Protein AF-A8PAU5-F1 (afdb_monomer_lite)

Radius of gyration: 23.4 Å; chains: 1; bounding box: 48×29×78 Å

Sequence (186 aa):
MCECLQIRIDKLEARCKQISTLRRIIREKTGVQDGGIIVRDPATSYDDDGARLIQVQLKAELDAALALANEIPERAALHFNAKDKETMHLSDLDGLNLSELIQFQQSLMKAWAGVEKLLLESYLRRSTRDRTPLYRKIETPQIRLLRQLIKDFAAEALHGGWKLIGQVEALLVEVSSAELFEFPSS

Structure (mmCIF, N/CA/C/O backbone):
data_AF-A8PAU5-F1
#
_entry.id   AF-A8PAU5-F1
#
loop_
_atom_site.group_PDB
_atom_site.id
_atom_site.type_symbol
_atom_site.label_atom_id
_atom_site.label_alt_id
_atom_site.label_comp_id
_atom_site.label_asym_id
_atom_site.label_entity_id
_atom_site.label_seq_id
_atom_site.pdbx_PDB_ins_code
_atom_site.Cartn_x
_atom_site.Cartn_y
_atom_site.Cartn_z
_atom_site.occupancy
_atom_site.B_iso_or_equiv
_atom_site.auth_seq_id
_atom_site.auth_comp_id
_atom_site.auth_asym_id
_atom_site.auth_atom_id
_atom_site.pdbx_PDB_model_num
ATOM 1 N N . MET A 1 1 ? -2.098 6.176 14.761 1.00 51.31 1 MET A N 1
ATOM 2 C CA . MET A 1 1 ? -1.795 5.944 13.341 1.00 51.31 1 MET A CA 1
ATOM 3 C C . MET A 1 1 ? -0.597 5.039 13.323 1.00 51.31 1 MET A C 1
ATOM 5 O O . MET A 1 1 ? 0.362 5.353 14.024 1.00 51.31 1 MET A O 1
ATOM 9 N N . CYS A 1 2 ? -0.591 3.952 12.547 1.00 64.56 2 CYS A N 1
ATOM 10 C CA . CYS A 1 2 ? 0.703 3.436 12.104 1.00 64.56 2 CYS A CA 1
ATOM 11 C C . CYS A 1 2 ? 1.231 4.458 11.096 1.00 64.56 2 CYS A C 1
ATOM 13 O O . CYS A 1 2 ? 1.127 4.261 9.893 1.00 64.56 2 CYS A O 1
ATOM 15 N N . GLU A 1 3 ? 1.754 5.588 11.588 1.00 71.56 3 GLU A N 1
ATOM 16 C CA . GLU A 1 3 ? 2.454 6.599 10.778 1.00 71.56 3 GLU A CA 1
ATOM 17 C C . GLU A 1 3 ? 3.501 5.913 9.896 1.00 71.56 3 GLU A C 1
ATOM 19 O O . GLU A 1 3 ? 3.740 6.294 8.755 1.00 71.56 3 GLU A O 1
ATOM 24 N N . CYS A 1 4 ? 4.034 4.802 10.408 1.00 84.06 4 CYS A N 1
ATOM 25 C CA . CYS A 1 4 ? 4.767 3.807 9.663 1.00 84.06 4 CYS A CA 1
ATOM 26 C C . CYS A 1 4 ? 4.133 3.416 8.316 1.00 84.06 4 CYS A C 1
ATOM 28 O O . CYS A 1 4 ? 4.798 3.608 7.305 1.00 84.06 4 CYS A O 1
ATOM 30 N N . LEU A 1 5 ? 2.900 2.901 8.266 1.00 88.88 5 LEU A N 1
ATOM 31 C CA . LEU A 1 5 ? 2.233 2.461 7.032 1.00 88.88 5 LEU A CA 1
ATOM 32 C C . LEU A 1 5 ? 1.999 3.618 6.055 1.00 88.88 5 LEU A C 1
ATOM 34 O O . LEU A 1 5 ? 2.384 3.506 4.893 1.00 88.88 5 LEU A O 1
ATOM 38 N N . GLN A 1 6 ? 1.459 4.745 6.530 1.00 92.31 6 GLN A N 1
ATOM 39 C CA . GLN A 1 6 ? 1.198 5.918 5.684 1.00 92.31 6 GLN A CA 1
ATOM 40 C C . GLN A 1 6 ? 2.477 6.401 4.982 1.00 92.31 6 GLN A C 1
ATOM 42 O O . GLN A 1 6 ? 2.489 6.561 3.766 1.00 92.31 6 GLN A O 1
ATOM 47 N N . ILE A 1 7 ? 3.588 6.528 5.720 1.00 92.69 7 ILE A N 1
ATOM 48 C CA . ILE A 1 7 ? 4.879 6.946 5.153 1.00 92.69 7 ILE A CA 1
ATOM 49 C C . ILE A 1 7 ? 5.358 5.981 4.058 1.00 92.69 7 ILE A C 1
ATOM 51 O O . ILE A 1 7 ? 5.994 6.415 3.098 1.00 92.69 7 ILE A O 1
ATOM 55 N N . ARG A 1 8 ? 5.110 4.670 4.195 1.00 93.31 8 ARG A N 1
ATOM 56 C CA . ARG A 1 8 ? 5.512 3.684 3.175 1.00 93.31 8 ARG A CA 1
ATOM 57 C C . ARG A 1 8 ? 4.659 3.814 1.926 1.00 93.31 8 ARG A C 1
ATOM 59 O O . ARG A 1 8 ? 5.222 3.818 0.838 1.00 93.31 8 ARG A O 1
ATOM 66 N N . ILE A 1 9 ? 3.349 3.977 2.089 1.00 94.62 9 ILE A N 1
ATOM 67 C CA . ILE A 1 9 ? 2.413 4.166 0.978 1.00 94.62 9 ILE A CA 1
ATOM 68 C C . ILE A 1 9 ? 2.752 5.449 0.204 1.00 94.62 9 ILE A C 1
ATOM 70 O O . ILE A 1 9 ? 2.850 5.412 -1.019 1.00 94.62 9 ILE A O 1
ATOM 74 N N . ASP A 1 10 ? 3.036 6.555 0.896 1.00 94.75 10 ASP A N 1
ATOM 75 C CA . ASP A 1 10 ? 3.405 7.825 0.252 1.00 94.75 10 ASP A CA 1
ATOM 76 C C . ASP A 1 10 ? 4.741 7.724 -0.497 1.00 94.75 10 ASP A C 1
ATOM 78 O O . ASP A 1 10 ? 4.891 8.222 -1.616 1.00 94.75 10 ASP A O 1
ATOM 82 N N . LYS A 1 11 ? 5.728 7.035 0.093 1.00 95.25 11 LYS A N 1
ATOM 83 C CA . LYS A 1 11 ? 6.999 6.749 -0.584 1.00 95.25 11 LYS A CA 1
ATOM 84 C C . LYS A 1 11 ? 6.795 5.851 -1.799 1.00 95.25 11 LYS A C 1
ATOM 86 O O . LYS A 1 11 ? 7.410 6.107 -2.830 1.00 95.25 11 LYS A O 1
ATOM 91 N N . LEU A 1 12 ? 5.948 4.829 -1.695 1.00 95.19 12 LEU A N 1
ATOM 92 C CA . LEU A 1 12 ? 5.624 3.936 -2.803 1.00 95.19 12 LEU A CA 1
ATOM 93 C C . LEU A 1 12 ? 4.971 4.712 -3.951 1.00 95.19 12 LEU A C 1
ATOM 95 O O . LEU A 1 12 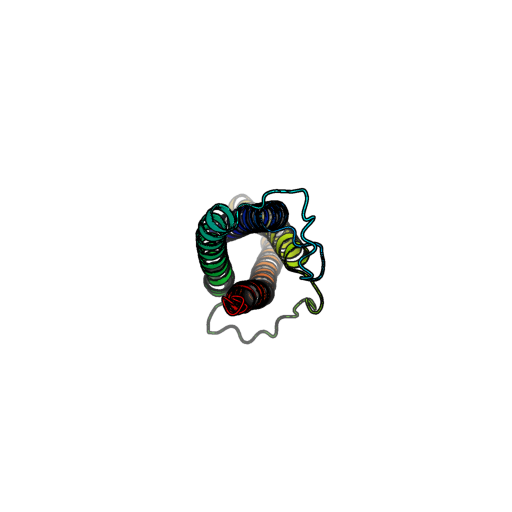? 5.385 4.555 -5.097 1.00 95.19 12 LEU A O 1
ATOM 99 N N . GLU A 1 13 ? 4.029 5.612 -3.657 1.00 96.00 13 GLU A N 1
ATOM 100 C CA . GLU A 1 13 ? 3.414 6.488 -4.659 1.00 96.00 13 GLU A CA 1
ATOM 101 C C . GLU A 1 13 ? 4.459 7.361 -5.369 1.00 96.00 13 GLU A C 1
ATOM 103 O O . GLU A 1 13 ? 4.487 7.433 -6.600 1.00 96.00 13 GLU A O 1
ATOM 108 N N . ALA A 1 14 ? 5.352 8.001 -4.607 1.00 95.00 14 ALA A N 1
ATOM 109 C CA . ALA A 1 14 ? 6.418 8.826 -5.168 1.00 95.00 14 ALA A CA 1
ATOM 110 C C . ALA A 1 14 ? 7.345 8.013 -6.089 1.00 95.00 14 ALA A C 1
ATOM 112 O O . ALA A 1 14 ? 7.678 8.466 -7.187 1.00 95.00 14 ALA A O 1
ATOM 113 N N . ARG A 1 15 ? 7.703 6.787 -5.687 1.00 93.69 15 ARG A N 1
ATOM 114 C CA . ARG A 1 15 ? 8.494 5.861 -6.511 1.00 93.69 15 ARG A CA 1
ATOM 115 C C . ARG A 1 15 ? 7.745 5.454 -7.779 1.00 93.69 15 ARG A C 1
ATOM 117 O O . ARG A 1 15 ? 8.319 5.517 -8.858 1.00 93.69 15 ARG A O 1
ATOM 124 N N . CYS A 1 16 ? 6.451 5.150 -7.701 1.00 91.75 16 CYS A N 1
ATOM 125 C CA . CYS A 1 16 ? 5.638 4.811 -8.876 1.00 91.75 16 CYS A CA 1
ATOM 126 C C . CYS A 1 16 ? 5.551 5.966 -9.892 1.00 91.75 16 CYS A C 1
ATOM 128 O O . CYS A 1 16 ? 5.602 5.740 -11.107 1.00 91.75 16 CYS A O 1
ATOM 130 N N . LYS A 1 17 ? 5.489 7.217 -9.417 1.00 92.31 17 LYS A N 1
ATOM 131 C CA . LYS A 1 17 ? 5.570 8.413 -10.277 1.00 92.31 17 LYS A CA 1
ATOM 132 C C . LYS A 1 17 ? 6.937 8.537 -10.952 1.00 92.31 17 LYS A C 1
ATOM 134 O O . LYS A 1 17 ? 7.003 8.840 -12.146 1.00 92.31 17 LYS A O 1
ATOM 139 N N . GLN A 1 18 ? 8.016 8.258 -10.220 1.00 92.44 18 GLN A N 1
ATOM 140 C CA . GLN A 1 18 ? 9.369 8.250 -10.775 1.00 92.44 18 GLN A CA 1
ATOM 141 C C . GLN A 1 18 ? 9.535 7.154 -11.836 1.00 92.44 18 GLN A C 1
ATOM 143 O O . GLN A 1 18 ? 9.989 7.445 -12.937 1.00 92.44 18 GLN A O 1
ATOM 148 N N . ILE A 1 19 ? 9.087 5.930 -11.555 1.00 90.75 19 ILE A N 1
ATOM 149 C CA . ILE A 1 19 ? 9.076 4.792 -12.490 1.00 90.75 19 ILE A CA 1
ATOM 150 C C . ILE A 1 19 ? 8.341 5.162 -13.781 1.00 90.75 19 ILE A C 1
ATOM 152 O O . ILE A 1 19 ? 8.881 4.996 -14.873 1.00 90.75 19 ILE A O 1
ATOM 156 N N . SER A 1 20 ? 7.144 5.743 -13.670 1.00 89.06 20 SER A N 1
ATOM 157 C CA . SER A 1 20 ? 6.363 6.197 -14.829 1.00 89.06 20 SER A CA 1
ATOM 158 C C . SER A 1 20 ? 7.112 7.253 -15.652 1.00 89.06 20 SER A C 1
ATOM 160 O O . SER A 1 20 ? 7.119 7.204 -16.882 1.00 89.06 20 SER A O 1
ATOM 162 N N . THR A 1 21 ? 7.798 8.178 -14.976 1.00 91.12 21 THR A N 1
ATOM 163 C CA . THR A 1 21 ? 8.614 9.219 -15.618 1.00 91.12 21 THR A CA 1
ATOM 164 C C . THR A 1 21 ? 9.818 8.622 -16.347 1.00 91.12 21 THR A C 1
ATOM 166 O O . THR A 1 21 ? 10.052 8.955 -17.507 1.00 91.12 21 THR A O 1
ATOM 169 N N . LEU A 1 22 ? 10.554 7.707 -15.711 1.00 88.69 22 LEU A N 1
ATOM 170 C CA . LEU A 1 22 ? 11.709 7.035 -16.312 1.00 88.69 22 LEU A CA 1
ATOM 171 C C . LEU A 1 22 ? 11.295 6.197 -17.525 1.00 88.69 22 LEU A C 1
ATOM 173 O O . LEU A 1 22 ? 11.934 6.290 -18.570 1.00 88.69 22 LEU A O 1
ATOM 177 N N . ARG A 1 23 ? 10.181 5.456 -17.435 1.00 86.62 23 ARG A N 1
ATOM 178 C CA . ARG A 1 23 ? 9.616 4.711 -18.574 1.00 86.62 23 ARG A CA 1
ATOM 179 C C . ARG A 1 23 ? 9.309 5.633 -19.753 1.00 86.62 23 ARG A C 1
ATOM 181 O O . ARG A 1 23 ? 9.615 5.277 -20.888 1.00 86.62 23 ARG A O 1
ATOM 188 N N . ARG A 1 24 ? 8.747 6.821 -19.502 1.00 86.75 24 ARG A N 1
ATOM 189 C CA . ARG A 1 24 ? 8.495 7.817 -20.553 1.00 86.75 24 ARG A CA 1
ATOM 190 C C . ARG A 1 24 ? 9.796 8.307 -21.197 1.00 86.75 24 ARG A C 1
ATOM 192 O O . ARG A 1 24 ? 9.890 8.308 -22.417 1.00 86.75 24 ARG A O 1
ATOM 199 N N . ILE A 1 25 ? 10.808 8.649 -20.398 1.00 85.81 25 ILE A N 1
ATOM 200 C CA . ILE A 1 25 ? 12.102 9.129 -20.915 1.00 85.81 25 ILE A CA 1
ATOM 201 C C . ILE A 1 25 ? 12.806 8.045 -21.748 1.00 85.81 25 ILE A C 1
ATOM 203 O O . ILE A 1 25 ? 13.355 8.342 -22.807 1.00 85.81 25 ILE A O 1
ATOM 207 N N . ILE A 1 26 ? 12.771 6.780 -21.309 1.00 83.00 26 ILE A N 1
ATOM 208 C CA . ILE A 1 26 ? 13.335 5.653 -22.071 1.00 83.00 26 ILE A CA 1
ATOM 209 C C . ILE A 1 26 ? 12.649 5.538 -23.434 1.00 83.00 26 ILE A C 1
ATOM 211 O O . ILE A 1 26 ? 13.327 5.397 -24.450 1.00 83.00 26 ILE A O 1
ATOM 215 N N . ARG A 1 27 ? 11.315 5.639 -23.481 1.00 78.94 27 ARG A N 1
ATOM 216 C CA . ARG A 1 27 ? 10.550 5.598 -24.738 1.00 78.94 27 ARG A CA 1
ATOM 217 C C . ARG A 1 27 ? 10.939 6.731 -25.683 1.00 78.94 27 ARG A C 1
ATOM 219 O O . ARG A 1 27 ? 11.219 6.475 -26.849 1.00 78.94 27 ARG A O 1
ATOM 226 N N . GLU A 1 28 ? 11.023 7.956 -25.167 1.00 82.50 28 GLU A N 1
ATOM 227 C CA . GLU A 1 28 ? 11.444 9.134 -25.936 1.00 82.50 28 GLU A CA 1
ATOM 228 C C . GLU A 1 28 ? 12.852 8.953 -26.528 1.00 82.50 28 GLU A C 1
ATOM 230 O O . GLU A 1 28 ? 13.079 9.289 -27.687 1.00 82.50 28 GLU A O 1
ATOM 235 N N . LYS A 1 29 ? 13.785 8.362 -25.769 1.00 80.38 29 LYS A N 1
ATOM 236 C CA . LYS A 1 29 ? 15.162 8.112 -26.227 1.00 80.38 29 LYS A CA 1
ATOM 237 C C . LYS A 1 29 ? 15.312 6.959 -27.221 1.00 80.38 29 LYS A C 1
ATOM 239 O O . LYS A 1 29 ? 16.248 6.993 -28.012 1.00 80.38 29 LYS A O 1
ATOM 244 N N . THR A 1 30 ? 14.421 5.967 -27.181 1.00 73.81 30 THR A N 1
ATOM 245 C CA . THR A 1 30 ? 14.494 4.735 -27.998 1.00 73.81 30 THR A CA 1
ATOM 246 C C . THR A 1 30 ? 13.566 4.737 -29.218 1.00 73.81 30 THR A C 1
ATOM 248 O O . THR A 1 30 ? 13.684 3.861 -30.078 1.00 73.81 30 THR A O 1
ATOM 251 N N . GLY A 1 31 ? 12.633 5.694 -29.304 1.00 69.38 31 GLY A N 1
ATOM 252 C CA . GLY A 1 31 ? 11.620 5.751 -30.366 1.00 69.38 31 GLY A CA 1
ATOM 253 C C . GLY A 1 31 ? 10.493 4.723 -30.205 1.00 69.38 31 GLY A C 1
ATOM 254 O O . GLY A 1 31 ? 9.813 4.386 -31.173 1.00 69.38 31 GLY A O 1
ATOM 255 N N . VAL A 1 32 ? 10.297 4.184 -28.998 1.00 69.38 32 VAL A N 1
ATOM 256 C CA . VAL A 1 32 ? 9.239 3.202 -28.701 1.00 69.38 32 VAL A CA 1
ATOM 257 C C . VAL A 1 32 ? 7.913 3.921 -28.438 1.00 69.38 32 VAL A C 1
ATOM 259 O O . VAL A 1 32 ? 7.836 4.760 -27.540 1.00 69.38 32 VAL A O 1
ATOM 262 N N . GLN A 1 33 ? 6.852 3.562 -29.169 1.00 58.72 33 GLN A N 1
ATOM 263 C CA . GLN A 1 33 ? 5.483 4.031 -28.898 1.00 58.72 33 GLN A CA 1
ATOM 264 C C . GLN A 1 33 ? 4.714 3.069 -27.971 1.00 58.72 33 GLN A C 1
ATOM 266 O O . GLN A 1 33 ? 5.164 1.954 -27.686 1.00 58.72 33 GLN A O 1
ATOM 271 N N . ASP A 1 34 ? 3.551 3.506 -27.467 1.00 50.19 34 ASP A N 1
ATOM 272 C CA . ASP A 1 34 ? 2.669 2.666 -26.645 1.00 50.19 34 ASP A CA 1
ATOM 273 C C . ASP A 1 34 ? 2.319 1.364 -27.386 1.00 50.19 34 ASP A C 1
ATOM 275 O O . ASP A 1 34 ? 1.825 1.385 -28.511 1.00 50.19 34 ASP A O 1
ATOM 279 N N . GLY A 1 35 ? 2.614 0.222 -26.754 1.00 53.25 35 GLY A N 1
ATOM 280 C CA . GLY A 1 35 ? 2.457 -1.116 -27.341 1.00 53.25 35 GLY A CA 1
ATOM 281 C C . GLY A 1 35 ? 3.765 -1.862 -27.630 1.00 53.25 35 GLY A C 1
ATOM 282 O O . GLY A 1 35 ? 3.715 -2.983 -28.123 1.00 53.25 35 GLY A O 1
ATOM 283 N N . GLY A 1 36 ? 4.930 -1.277 -27.322 1.00 52.97 36 GLY A N 1
ATOM 284 C CA . GLY A 1 36 ? 6.227 -1.962 -27.452 1.00 52.97 36 GLY A CA 1
ATOM 285 C C . GLY A 1 36 ? 6.767 -2.029 -28.884 1.00 52.97 36 GLY A C 1
ATOM 286 O O . GLY A 1 36 ? 7.781 -2.677 -29.129 1.00 52.97 36 GLY A O 1
ATOM 287 N N . ILE A 1 37 ? 6.122 -1.343 -29.831 1.00 51.25 37 ILE A N 1
ATOM 288 C CA . ILE A 1 37 ? 6.601 -1.231 -31.208 1.00 51.25 37 ILE A CA 1
ATOM 289 C C . ILE A 1 37 ? 7.629 -0.098 -31.268 1.00 51.25 37 ILE A C 1
ATOM 291 O O . ILE A 1 37 ? 7.332 1.059 -30.956 1.00 51.25 37 ILE A O 1
ATOM 295 N N . ILE A 1 38 ? 8.849 -0.443 -31.676 1.00 57.53 38 ILE A N 1
ATOM 296 C CA . ILE A 1 38 ? 9.918 0.515 -31.961 1.00 57.53 38 ILE A CA 1
ATOM 297 C C . ILE A 1 38 ? 9.618 1.151 -33.323 1.00 57.53 38 ILE A C 1
ATOM 299 O O . ILE A 1 38 ? 9.745 0.497 -34.357 1.00 57.53 38 ILE A O 1
ATOM 303 N N . VAL A 1 39 ? 9.220 2.424 -33.329 1.00 59.59 39 VAL A N 1
ATOM 304 C CA . VAL A 1 39 ? 9.005 3.208 -34.551 1.00 59.59 39 VAL A CA 1
ATOM 305 C C . VAL A 1 39 ? 10.136 4.225 -34.639 1.00 59.59 39 VAL A C 1
ATOM 307 O O . VAL A 1 39 ? 10.029 5.350 -34.156 1.00 59.59 39 VAL A O 1
ATOM 310 N N . ARG A 1 40 ? 11.262 3.799 -35.218 1.00 65.69 40 ARG A N 1
ATOM 311 C CA . ARG A 1 40 ? 12.423 4.670 -35.430 1.00 65.69 40 ARG A CA 1
ATOM 312 C C . ARG A 1 40 ? 12.232 5.482 -36.704 1.00 65.69 40 ARG A C 1
ATOM 314 O O . ARG A 1 40 ? 12.129 4.915 -37.789 1.00 65.69 40 ARG A O 1
ATOM 321 N N . ASP A 1 41 ? 12.213 6.800 -36.567 1.00 66.12 41 ASP A N 1
ATOM 322 C CA . ASP A 1 41 ? 12.327 7.718 -37.693 1.00 66.12 41 ASP A CA 1
ATOM 323 C C . ASP A 1 41 ? 13.797 7.751 -38.154 1.00 66.12 41 ASP A C 1
ATOM 325 O O . ASP A 1 41 ? 14.665 8.139 -37.368 1.00 66.12 41 ASP A O 1
ATOM 329 N N . PRO A 1 42 ? 14.113 7.362 -39.403 1.00 62.34 42 PRO A N 1
ATOM 330 C CA . PRO A 1 42 ? 15.480 7.385 -39.923 1.00 62.34 42 PRO A CA 1
ATOM 331 C C . PRO A 1 42 ? 16.104 8.791 -39.983 1.00 62.34 42 PRO A C 1
ATOM 333 O O . PRO A 1 42 ? 17.319 8.898 -40.136 1.00 62.34 42 PRO A O 1
ATOM 336 N N . ALA A 1 43 ? 15.315 9.864 -39.853 1.00 64.75 43 ALA A N 1
ATOM 337 C CA . ALA A 1 43 ? 15.819 11.235 -39.747 1.00 64.75 43 ALA A CA 1
ATOM 338 C C . ALA A 1 43 ? 16.225 11.641 -38.315 1.00 64.75 43 ALA A C 1
ATOM 340 O O . ALA A 1 43 ? 16.835 12.697 -38.131 1.00 64.75 43 ALA A O 1
ATOM 341 N N . THR A 1 44 ? 15.905 10.828 -37.302 1.00 69.75 44 THR A N 1
ATOM 342 C CA . THR A 1 44 ? 16.144 11.141 -35.887 1.00 69.75 44 THR A CA 1
ATOM 343 C C . THR A 1 44 ? 17.279 10.285 -35.324 1.00 69.75 44 THR A C 1
ATOM 345 O O . THR A 1 44 ? 17.266 9.061 -35.422 1.00 69.75 44 THR A O 1
ATOM 348 N N . SER A 1 45 ? 18.269 10.926 -34.697 1.00 71.44 45 SER A N 1
ATOM 349 C CA . SER A 1 45 ? 19.302 10.216 -33.936 1.00 71.44 45 SER A CA 1
ATOM 350 C C . SER A 1 45 ? 18.739 9.797 -32.577 1.00 71.44 45 SER A C 1
ATOM 352 O O . SER A 1 45 ? 18.370 10.657 -31.778 1.00 71.44 45 SER A O 1
ATOM 354 N N . TYR A 1 46 ? 18.712 8.494 -32.303 1.00 76.12 46 TYR A N 1
ATOM 355 C CA . TYR A 1 46 ? 18.306 7.929 -31.011 1.00 76.12 46 TYR A CA 1
ATOM 356 C C . TYR A 1 46 ? 19.515 7.690 -30.097 1.00 76.12 46 TYR A C 1
ATOM 358 O O . TYR A 1 46 ? 20.623 7.449 -30.573 1.00 76.12 46 TYR A O 1
ATOM 366 N N . ASP A 1 47 ? 19.298 7.781 -28.785 1.00 78.06 47 ASP A N 1
ATOM 367 C CA . ASP A 1 47 ? 20.335 7.671 -27.748 1.00 78.06 47 ASP A CA 1
ATOM 368 C C . ASP A 1 47 ? 20.131 6.380 -26.943 1.00 78.06 47 ASP A C 1
ATOM 370 O O . ASP A 1 47 ? 19.646 6.395 -25.807 1.00 78.06 47 ASP A O 1
ATOM 374 N N . ASP A 1 48 ? 20.453 5.250 -27.578 1.00 75.81 48 ASP A N 1
ATOM 375 C CA . ASP A 1 48 ? 20.272 3.907 -27.013 1.00 75.81 48 ASP A CA 1
ATOM 376 C C . ASP A 1 48 ? 21.173 3.674 -25.779 1.00 75.81 48 ASP A C 1
ATOM 378 O O . ASP A 1 48 ? 20.744 3.055 -24.801 1.00 75.81 48 ASP A O 1
ATOM 382 N N . ASP A 1 49 ? 22.385 4.237 -25.761 1.00 76.12 49 ASP A N 1
ATOM 383 C CA . ASP A 1 49 ? 23.298 4.148 -24.612 1.00 76.12 49 ASP A CA 1
ATOM 384 C C . ASP A 1 49 ? 22.796 4.977 -23.418 1.00 76.12 49 ASP A C 1
ATOM 386 O O . ASP A 1 49 ? 22.798 4.506 -22.275 1.00 76.12 49 ASP A O 1
ATOM 390 N N . GLY A 1 50 ? 22.279 6.186 -23.660 1.00 78.50 50 GLY A N 1
ATOM 391 C CA . GLY A 1 50 ? 21.610 6.976 -22.630 1.00 78.50 50 GLY A CA 1
ATOM 392 C C . GLY A 1 50 ? 20.317 6.326 -22.132 1.00 78.50 50 GLY A C 1
ATOM 393 O O . GLY A 1 50 ? 19.993 6.442 -20.950 1.00 78.50 50 GLY A O 1
ATOM 394 N N . ALA A 1 51 ? 19.591 5.599 -22.987 1.00 80.31 51 ALA A N 1
ATOM 395 C CA . ALA A 1 51 ? 18.426 4.820 -22.574 1.00 80.31 51 ALA A CA 1
ATOM 396 C C . ALA A 1 51 ? 18.810 3.648 -21.654 1.00 80.31 51 ALA A C 1
ATOM 398 O O . ALA A 1 51 ? 18.152 3.453 -20.630 1.00 80.31 51 ALA A O 1
ATOM 399 N N . ARG A 1 52 ? 19.904 2.931 -21.950 1.00 79.31 52 ARG A N 1
ATOM 400 C CA . ARG A 1 52 ? 20.440 1.853 -21.095 1.00 79.31 52 ARG A CA 1
ATOM 401 C C . ARG A 1 52 ? 20.803 2.341 -19.692 1.00 79.31 52 ARG A C 1
ATOM 403 O O . ARG A 1 52 ? 20.458 1.697 -18.704 1.00 79.31 52 ARG A O 1
ATOM 410 N N . LEU A 1 53 ? 21.434 3.510 -19.571 1.00 83.44 53 LEU A N 1
ATOM 411 C CA . LEU A 1 53 ? 21.736 4.098 -18.257 1.00 83.44 53 LEU A CA 1
ATOM 412 C C . LEU A 1 53 ? 20.462 4.385 -17.443 1.00 83.44 53 LEU A C 1
ATOM 414 O O . LEU A 1 53 ? 20.422 4.152 -16.234 1.00 83.44 53 LEU A O 1
ATOM 418 N N . ILE A 1 54 ? 19.401 4.847 -18.104 1.00 85.00 54 ILE A N 1
ATOM 419 C CA . ILE A 1 54 ? 18.115 5.134 -17.456 1.00 85.00 54 ILE A CA 1
ATOM 420 C C . ILE A 1 54 ? 17.360 3.840 -17.116 1.00 85.00 54 ILE A C 1
ATOM 422 O O . ILE A 1 54 ? 16.666 3.803 -16.102 1.00 85.00 54 ILE A O 1
ATOM 426 N N . GLN A 1 55 ? 17.528 2.761 -17.887 1.00 83.69 55 GLN A N 1
ATOM 427 C CA . GLN A 1 55 ? 16.994 1.432 -17.550 1.00 83.69 55 GLN A CA 1
ATOM 428 C C . GLN A 1 55 ? 17.585 0.894 -16.241 1.00 83.69 55 GLN A C 1
ATOM 430 O O . GLN A 1 55 ? 16.840 0.416 -15.388 1.00 83.69 55 GLN A O 1
ATOM 435 N N . VAL A 1 56 ? 18.893 1.068 -16.013 1.00 86.31 56 VAL A N 1
ATOM 436 C CA . VAL A 1 56 ? 19.521 0.711 -14.726 1.00 86.31 56 VAL A CA 1
ATOM 437 C C . VAL A 1 56 ? 18.876 1.483 -13.569 1.00 86.31 56 VAL A C 1
ATOM 439 O O . VAL A 1 56 ? 18.572 0.903 -12.525 1.00 86.31 56 VAL A O 1
ATOM 442 N N . GLN A 1 57 ? 18.608 2.779 -13.757 1.00 88.94 57 GLN A N 1
ATOM 443 C CA . GLN A 1 57 ? 17.901 3.581 -12.758 1.00 88.94 57 GLN A CA 1
ATOM 444 C C . GLN A 1 57 ? 16.456 3.102 -12.555 1.00 88.94 57 GLN A C 1
ATOM 446 O O . GLN A 1 57 ? 16.005 2.996 -11.418 1.00 88.94 57 GLN A O 1
ATOM 451 N N . LEU A 1 58 ? 15.733 2.786 -13.633 1.00 89.06 58 LEU A N 1
ATOM 452 C CA . LEU A 1 58 ? 14.368 2.259 -13.577 1.00 89.06 58 LEU A CA 1
ATOM 453 C C . LEU A 1 58 ? 14.302 0.964 -12.760 1.00 89.06 58 LEU A C 1
ATOM 455 O O . LEU A 1 58 ? 13.414 0.822 -11.921 1.00 89.06 58 LEU A O 1
ATOM 459 N N . LYS A 1 59 ? 15.260 0.056 -12.962 1.00 88.38 59 LYS A N 1
ATOM 460 C CA . LYS A 1 59 ? 15.364 -1.192 -12.205 1.00 88.38 59 LYS A CA 1
ATOM 461 C C . LYS A 1 59 ? 15.578 -0.940 -10.713 1.00 88.38 59 LYS A C 1
ATOM 463 O O . LYS A 1 59 ? 14.840 -1.480 -9.896 1.00 88.38 59 LYS A O 1
ATOM 468 N N . ALA A 1 60 ? 16.497 -0.042 -10.359 1.00 90.56 60 ALA A N 1
ATOM 469 C CA . ALA A 1 60 ? 16.727 0.334 -8.963 1.00 90.56 60 ALA A CA 1
ATOM 470 C C . ALA A 1 60 ? 15.478 0.954 -8.300 1.00 90.56 60 ALA A C 1
ATOM 472 O O . ALA A 1 60 ? 15.200 0.702 -7.127 1.00 90.56 60 ALA A O 1
ATOM 473 N N . GLU A 1 61 ? 14.705 1.754 -9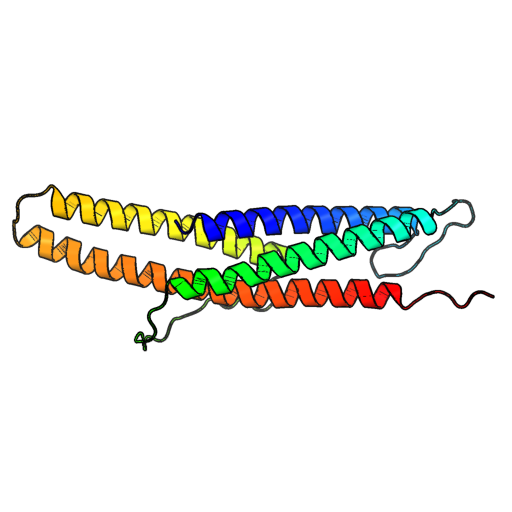.041 1.00 92.75 61 GLU A N 1
ATOM 474 C CA . GLU A 1 61 ? 13.443 2.321 -8.551 1.00 92.75 61 GLU A CA 1
ATOM 475 C C . GLU A 1 61 ? 12.350 1.253 -8.368 1.00 92.75 61 GLU A C 1
ATOM 477 O O . GLU A 1 61 ? 11.596 1.325 -7.396 1.00 92.75 61 GLU A O 1
ATOM 482 N N . LEU A 1 62 ? 12.279 0.252 -9.254 1.00 92.00 62 LEU A N 1
ATOM 483 C CA . LEU A 1 62 ? 11.367 -0.892 -9.131 1.00 92.00 62 LEU A CA 1
ATOM 484 C C . LEU A 1 62 ? 11.711 -1.771 -7.925 1.00 92.00 62 LEU A C 1
ATOM 486 O O . LEU A 1 62 ? 10.816 -2.091 -7.144 1.00 92.00 62 LEU A O 1
ATOM 490 N N . ASP A 1 63 ? 12.989 -2.087 -7.716 1.00 93.25 63 ASP A N 1
ATOM 491 C CA . ASP A 1 63 ? 13.449 -2.847 -6.546 1.00 93.25 63 ASP A CA 1
ATOM 492 C C . ASP A 1 63 ? 13.115 -2.104 -5.241 1.00 93.25 63 ASP A C 1
ATOM 494 O O . ASP A 1 63 ? 12.612 -2.686 -4.276 1.00 93.25 63 ASP A O 1
ATOM 498 N N . ALA A 1 64 ? 13.325 -0.783 -5.218 1.00 93.88 64 ALA A N 1
ATOM 499 C CA . ALA A 1 64 ? 12.962 0.053 -4.078 1.00 93.88 64 ALA A CA 1
ATOM 500 C C . ALA A 1 64 ? 11.441 0.109 -3.848 1.00 93.88 64 ALA A C 1
ATOM 502 O O . ALA A 1 64 ? 10.992 0.105 -2.698 1.00 93.88 64 ALA A O 1
ATOM 503 N N . ALA A 1 65 ? 10.639 0.163 -4.916 1.00 95.19 65 ALA A N 1
ATOM 504 C CA . ALA A 1 65 ? 9.183 0.101 -4.824 1.00 95.19 65 ALA A CA 1
ATOM 505 C C . ALA A 1 65 ? 8.716 -1.254 -4.273 1.00 95.19 65 ALA A C 1
ATOM 507 O O . ALA A 1 65 ? 7.859 -1.287 -3.390 1.00 95.19 65 ALA A O 1
ATOM 508 N N . LEU A 1 66 ? 9.322 -2.356 -4.718 1.00 95.44 66 LEU A N 1
ATOM 509 C CA . LEU A 1 66 ? 9.014 -3.697 -4.231 1.00 95.44 66 LEU A CA 1
ATOM 510 C C . LEU A 1 66 ? 9.342 -3.838 -2.742 1.00 95.44 66 LEU A C 1
ATOM 512 O O . LEU A 1 66 ? 8.527 -4.352 -1.978 1.00 95.44 66 LEU A O 1
ATOM 516 N N . ALA A 1 67 ? 10.493 -3.329 -2.298 1.00 95.19 67 ALA A N 1
ATOM 517 C CA . ALA A 1 67 ? 10.852 -3.324 -0.881 1.00 95.19 67 ALA A CA 1
ATOM 518 C C . ALA A 1 67 ? 9.817 -2.561 -0.029 1.00 95.19 67 ALA A C 1
ATOM 520 O O . ALA A 1 67 ? 9.377 -3.053 1.008 1.00 95.19 67 ALA A O 1
ATOM 521 N N . LEU A 1 68 ? 9.364 -1.389 -0.494 1.00 94.81 68 LEU A N 1
ATOM 522 C CA . LEU A 1 68 ? 8.322 -0.615 0.191 1.00 94.81 68 LEU A CA 1
ATOM 523 C C . LEU A 1 68 ? 6.970 -1.336 0.209 1.00 94.81 68 LEU A C 1
ATOM 525 O O . LEU A 1 68 ? 6.278 -1.281 1.224 1.00 94.81 68 LEU A O 1
ATOM 529 N N . ALA A 1 69 ? 6.596 -2.000 -0.888 1.00 95.12 69 ALA A N 1
ATOM 530 C CA . ALA A 1 69 ? 5.364 -2.777 -0.970 1.00 95.12 69 ALA A CA 1
ATOM 531 C C . ALA A 1 69 ? 5.376 -3.960 0.014 1.00 95.12 69 ALA A C 1
ATOM 533 O O . ALA A 1 69 ? 4.370 -4.192 0.678 1.00 95.12 69 ALA A O 1
ATOM 534 N N . ASN A 1 70 ? 6.518 -4.637 0.177 1.00 95.62 70 ASN A N 1
ATOM 535 C CA . ASN A 1 70 ? 6.697 -5.731 1.141 1.00 95.62 70 ASN A CA 1
ATOM 536 C C . ASN A 1 70 ? 6.571 -5.281 2.606 1.00 95.62 70 ASN A C 1
ATOM 538 O O . ASN A 1 70 ? 6.002 -6.000 3.425 1.00 95.62 70 ASN A O 1
ATOM 542 N N . GLU A 1 71 ? 7.003 -4.063 2.945 1.00 94.25 71 GLU A N 1
ATOM 543 C CA . GLU A 1 71 ? 6.856 -3.540 4.312 1.00 94.25 71 GLU A CA 1
ATOM 544 C C . GLU A 1 71 ? 5.387 -3.305 4.726 1.00 94.25 71 GLU A C 1
ATOM 546 O O . GLU A 1 71 ? 5.091 -3.216 5.922 1.00 94.25 71 GLU A O 1
ATOM 551 N N . ILE A 1 72 ? 4.456 -3.152 3.775 1.00 93.31 72 ILE A N 1
ATOM 552 C CA . ILE A 1 72 ? 3.039 -2.877 4.066 1.00 93.31 72 ILE A CA 1
ATOM 553 C C . ILE A 1 72 ? 2.378 -4.057 4.803 1.00 93.31 72 ILE A C 1
ATOM 555 O O . ILE A 1 72 ? 1.929 -3.855 5.937 1.00 93.31 72 ILE A O 1
ATOM 559 N N . PRO A 1 73 ? 2.317 -5.284 4.244 1.00 93.38 73 PRO A N 1
ATOM 560 C CA . PRO A 1 73 ? 1.704 -6.414 4.936 1.00 93.38 73 PRO A CA 1
ATOM 561 C C . PRO A 1 73 ? 2.440 -6.773 6.231 1.00 93.38 73 PRO A C 1
ATOM 563 O O . PRO A 1 73 ? 1.781 -7.073 7.224 1.00 93.38 73 PRO A O 1
ATOM 566 N N . GLU A 1 74 ? 3.773 -6.669 6.273 1.00 91.56 74 GLU A N 1
ATOM 567 C CA . GLU A 1 74 ? 4.556 -6.914 7.494 1.00 91.56 74 GLU A CA 1
ATOM 568 C C . GLU A 1 74 ? 4.112 -6.018 8.655 1.00 91.56 74 GLU A C 1
ATOM 570 O O . GLU A 1 74 ? 3.930 -6.477 9.783 1.00 91.56 74 GLU A O 1
ATOM 575 N N . ARG A 1 75 ? 3.899 -4.726 8.383 1.00 90.50 75 ARG A N 1
ATOM 576 C CA . ARG A 1 75 ? 3.464 -3.764 9.402 1.00 90.50 75 ARG A CA 1
ATOM 577 C C . ARG A 1 75 ? 1.998 -3.924 9.756 1.00 90.50 75 ARG A C 1
ATOM 579 O O . ARG A 1 75 ? 1.658 -3.843 10.934 1.00 90.50 75 ARG A O 1
ATOM 586 N N . ALA A 1 76 ? 1.143 -4.167 8.766 1.00 90.50 76 ALA A N 1
ATOM 587 C CA . ALA A 1 76 ? -0.267 -4.444 9.002 1.00 90.50 76 ALA A CA 1
ATOM 588 C C . ALA A 1 76 ? -0.446 -5.677 9.906 1.00 90.50 76 ALA A C 1
ATOM 590 O O . ALA A 1 76 ? -1.266 -5.657 10.824 1.00 90.50 76 ALA A O 1
ATOM 591 N N . ALA A 1 77 ? 0.396 -6.702 9.734 1.00 89.56 77 ALA A N 1
ATOM 592 C CA . ALA A 1 77 ? 0.347 -7.928 10.521 1.00 89.56 77 ALA A CA 1
ATOM 593 C C . ALA A 1 77 ? 0.555 -7.713 12.034 1.00 89.56 77 ALA A C 1
ATOM 595 O O . ALA A 1 77 ? 0.016 -8.469 12.844 1.00 89.56 77 ALA A O 1
ATOM 596 N N . LEU A 1 78 ? 1.271 -6.655 12.434 1.00 88.62 78 LEU A N 1
ATOM 597 C CA . LEU A 1 78 ? 1.513 -6.313 13.845 1.00 88.62 78 LEU A CA 1
ATOM 598 C C . LEU A 1 78 ? 0.237 -5.931 14.610 1.00 88.62 78 LEU A C 1
ATOM 600 O O . LEU A 1 78 ? 0.254 -5.851 15.839 1.00 88.62 78 LEU A O 1
ATOM 604 N N . HIS A 1 79 ? -0.863 -5.686 13.899 1.00 86.31 79 HIS A N 1
ATOM 605 C CA . HIS A 1 79 ? -2.154 -5.351 14.489 1.00 86.31 79 HIS A CA 1
ATOM 606 C C . HIS A 1 79 ? -3.040 -6.576 14.765 1.00 86.31 79 HIS A C 1
ATOM 608 O O . HIS A 1 79 ? -4.105 -6.423 15.368 1.00 86.31 79 HIS A O 1
ATOM 614 N N . PHE A 1 80 ? -2.597 -7.785 14.402 1.00 81.56 80 PHE A N 1
ATOM 615 C CA . PHE A 1 80 ? -3.295 -9.028 14.731 1.00 81.56 80 PHE A CA 1
ATOM 616 C C . PHE A 1 80 ? -2.728 -9.700 15.975 1.00 81.56 80 PHE A C 1
ATOM 618 O O . PHE A 1 80 ? -1.523 -9.700 16.227 1.00 81.56 80 PHE A O 1
ATOM 625 N N . ASN A 1 81 ? -3.607 -10.341 16.745 1.00 73.69 81 ASN A N 1
ATOM 626 C CA . ASN A 1 81 ? -3.200 -11.264 17.793 1.00 73.69 81 ASN A CA 1
ATOM 627 C C . ASN A 1 81 ? -3.262 -12.700 17.256 1.00 73.69 81 ASN A C 1
ATOM 629 O O . ASN A 1 81 ? -4.273 -13.099 16.690 1.00 73.69 81 ASN A O 1
ATOM 633 N N . ALA A 1 82 ? -2.235 -13.516 17.513 1.00 63.81 82 ALA A N 1
ATOM 634 C CA . ALA A 1 82 ? -2.184 -14.924 17.097 1.00 63.81 82 ALA A CA 1
ATOM 635 C C . ALA A 1 82 ? -3.354 -15.788 17.625 1.00 63.81 82 ALA A C 1
ATOM 637 O O . ALA A 1 82 ? -3.559 -16.910 17.169 1.00 63.81 82 ALA A O 1
ATOM 638 N N . LYS A 1 83 ? -4.105 -15.291 18.616 1.00 64.50 83 LYS A N 1
ATOM 639 C CA . LYS A 1 83 ? -5.287 -15.956 19.187 1.00 64.50 83 LYS A CA 1
ATOM 640 C C . LYS A 1 83 ? -6.616 -15.507 18.572 1.00 64.50 83 LYS A C 1
ATOM 642 O O . LYS A 1 83 ? -7.645 -16.083 18.927 1.00 64.50 83 LYS A O 1
ATOM 647 N N . ASP A 1 84 ? -6.613 -14.502 17.701 1.00 66.44 84 ASP A N 1
ATOM 648 C CA . ASP A 1 84 ? -7.824 -14.036 17.032 1.00 66.44 84 ASP A CA 1
ATOM 649 C C . ASP A 1 84 ? -8.255 -15.083 15.990 1.00 66.44 84 ASP A C 1
ATOM 651 O O . ASP A 1 84 ? -7.539 -15.364 15.035 1.00 66.44 84 ASP A O 1
ATOM 655 N N . LYS A 1 85 ? -9.425 -15.699 16.202 1.00 64.06 85 LYS A N 1
ATOM 656 C CA . LYS A 1 85 ? -10.057 -16.658 15.269 1.00 64.06 85 LYS A CA 1
ATOM 657 C C . LYS A 1 85 ? -11.181 -16.020 14.447 1.00 64.06 85 LYS A C 1
ATOM 659 O O . LYS A 1 85 ? -12.043 -16.721 13.924 1.00 64.06 85 LYS A O 1
ATOM 664 N N . GLU A 1 86 ? -11.235 -14.696 14.420 1.00 68.31 86 GLU A N 1
ATOM 665 C CA . GLU A 1 86 ? -12.313 -13.957 13.774 1.00 68.31 86 GLU A CA 1
ATOM 666 C C . GLU A 1 86 ? -12.124 -13.975 12.256 1.00 68.31 86 GLU A C 1
ATOM 668 O O . GLU A 1 86 ? -11.058 -13.637 11.744 1.00 68.31 86 GLU A O 1
ATOM 673 N N . THR A 1 87 ? -13.167 -14.381 11.535 1.00 71.12 87 THR A N 1
ATOM 674 C CA . THR A 1 87 ? -13.234 -14.235 10.081 1.00 71.12 87 THR A CA 1
ATOM 675 C C . THR A 1 87 ? -13.437 -12.763 9.746 1.00 71.12 87 THR A C 1
ATOM 677 O O . THR A 1 87 ? -14.437 -12.177 10.160 1.00 71.12 87 THR A O 1
ATOM 680 N N . MET A 1 88 ? -12.499 -12.178 9.006 1.00 78.12 88 MET A N 1
ATOM 681 C CA . MET A 1 88 ? -12.568 -10.787 8.558 1.00 78.12 88 MET A CA 1
AT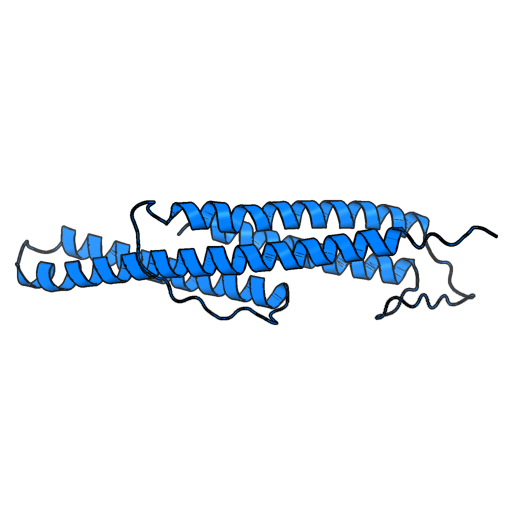OM 682 C C . MET A 1 88 ? -13.145 -10.732 7.146 1.00 78.12 88 MET A C 1
ATOM 684 O O . MET A 1 88 ? -12.796 -11.552 6.295 1.00 78.12 88 MET A O 1
ATOM 688 N N . HIS A 1 89 ? -14.044 -9.781 6.905 1.00 76.62 89 HIS A N 1
ATOM 689 C CA . HIS A 1 89 ? -14.555 -9.500 5.568 1.00 76.62 89 HIS A CA 1
ATOM 690 C C . HIS A 1 89 ? -13.592 -8.539 4.876 1.00 76.62 89 HIS A C 1
ATOM 692 O O . HIS A 1 89 ? -13.308 -7.475 5.415 1.00 76.62 89 HIS A O 1
ATOM 698 N N . LEU A 1 90 ? -13.085 -8.942 3.714 1.00 87.50 90 LEU A N 1
ATOM 699 C CA . LEU A 1 90 ? -12.164 -8.151 2.904 1.00 87.50 90 LEU A CA 1
ATOM 700 C C . LEU A 1 90 ? -12.888 -7.608 1.677 1.00 87.50 90 LEU A C 1
ATOM 702 O O . LEU A 1 90 ? -13.773 -8.273 1.129 1.00 87.50 90 LEU A O 1
ATOM 706 N N . SER A 1 91 ? -12.485 -6.420 1.248 1.00 88.38 91 SER A N 1
ATOM 707 C CA . SER A 1 91 ? -12.913 -5.831 -0.012 1.00 88.38 91 SER A CA 1
ATOM 708 C C . SER A 1 91 ? -12.364 -6.643 -1.183 1.00 88.38 91 SER A C 1
ATOM 710 O O . SER A 1 91 ? -11.240 -7.141 -1.133 1.00 88.38 91 SER A O 1
ATOM 712 N N . ASP A 1 92 ? -13.151 -6.762 -2.251 1.00 91.94 92 ASP A N 1
ATOM 713 C CA . ASP A 1 92 ? -12.660 -7.323 -3.506 1.00 91.94 92 ASP A CA 1
ATOM 714 C C . ASP A 1 92 ? -11.787 -6.279 -4.215 1.00 91.94 92 ASP A C 1
ATOM 716 O O . ASP A 1 92 ? -12.255 -5.192 -4.561 1.00 91.94 92 ASP A O 1
ATOM 720 N N . LEU A 1 93 ? -10.502 -6.598 -4.369 1.00 92.69 93 LEU A N 1
ATOM 721 C CA . LEU A 1 93 ? -9.501 -5.740 -5.004 1.00 92.69 93 LEU A CA 1
ATOM 722 C C . LEU A 1 93 ? -9.055 -6.285 -6.368 1.00 92.69 93 LEU A C 1
ATOM 724 O O . LEU A 1 93 ? -8.064 -5.806 -6.929 1.00 92.69 93 LEU A O 1
ATOM 728 N N . ASP A 1 94 ? -9.735 -7.305 -6.894 1.00 90.62 94 ASP A N 1
ATOM 729 C CA . ASP A 1 94 ? -9.409 -7.864 -8.198 1.00 90.62 94 ASP A CA 1
ATOM 730 C C . ASP A 1 94 ? -9.707 -6.865 -9.325 1.00 90.62 94 ASP A C 1
ATOM 732 O O . ASP A 1 94 ? -10.697 -6.137 -9.324 1.00 90.62 94 ASP A O 1
ATOM 736 N N . GLY A 1 95 ? -8.802 -6.808 -10.305 1.00 88.69 95 GLY A N 1
ATOM 737 C CA . GLY A 1 95 ? -8.904 -5.892 -11.444 1.00 88.69 95 GLY A CA 1
ATOM 738 C C . GLY A 1 95 ? -8.410 -4.465 -11.188 1.00 88.69 95 GLY A C 1
ATOM 739 O O . GLY A 1 95 ? -8.281 -3.713 -12.153 1.00 88.69 95 GLY A O 1
ATOM 740 N N . LEU A 1 96 ? -8.070 -4.099 -9.946 1.00 92.25 96 LEU A N 1
ATOM 741 C CA . LEU A 1 96 ? -7.474 -2.794 -9.655 1.00 92.25 96 LEU A CA 1
ATOM 742 C C . LEU A 1 96 ? -6.023 -2.715 -10.144 1.00 92.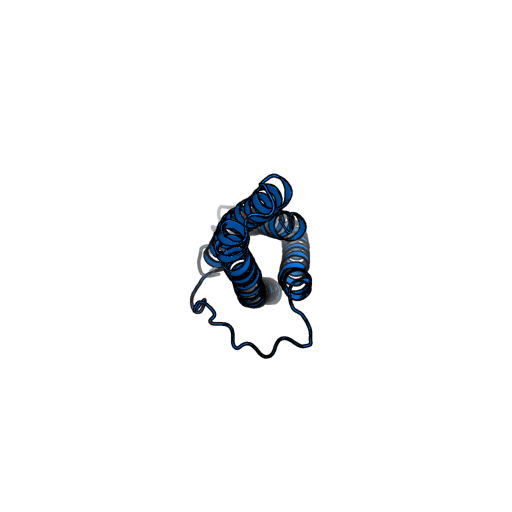25 96 LEU A C 1
ATOM 744 O O . LEU A 1 96 ? -5.210 -3.614 -9.905 1.00 92.25 96 LEU A O 1
ATOM 748 N N . ASN A 1 97 ? -5.682 -1.605 -10.796 1.00 91.56 97 ASN A N 1
ATOM 749 C CA . ASN A 1 97 ? -4.312 -1.308 -11.199 1.00 91.56 97 ASN A CA 1
ATOM 750 C C . ASN A 1 97 ? -3.474 -0.755 -10.028 1.00 91.56 97 ASN A C 1
ATOM 752 O O . ASN A 1 97 ? -3.986 -0.411 -8.962 1.00 91.56 97 ASN A O 1
ATOM 756 N N . LEU A 1 98 ? -2.158 -0.628 -10.232 1.00 91.25 98 LEU A N 1
ATOM 757 C CA . LEU A 1 98 ? -1.222 -0.164 -9.200 1.00 91.25 98 LEU A CA 1
ATOM 758 C C . LEU A 1 98 ? -1.608 1.199 -8.590 1.00 91.25 98 LEU A C 1
ATOM 760 O O . LEU A 1 98 ? -1.515 1.375 -7.376 1.00 91.25 98 LEU A O 1
ATOM 764 N N . SER A 1 99 ? -2.065 2.156 -9.403 1.00 92.50 99 SER A N 1
ATOM 765 C CA . SER A 1 99 ? -2.480 3.478 -8.913 1.00 92.50 99 SER A CA 1
ATOM 766 C C . SER A 1 99 ? -3.747 3.390 -8.063 1.00 92.50 99 SER A C 1
ATOM 768 O O . SER A 1 99 ? -3.838 4.045 -7.026 1.00 92.50 99 SER A O 1
ATOM 770 N N . GLU A 1 100 ? -4.719 2.584 -8.483 1.00 94.81 100 GLU A N 1
ATOM 771 C CA . GLU A 1 100 ? -5.974 2.374 -7.754 1.00 94.81 100 GLU A CA 1
ATOM 772 C C . GLU A 1 100 ? -5.730 1.678 -6.412 1.00 94.81 100 GLU A C 1
ATOM 774 O O . GLU A 1 100 ? -6.279 2.095 -5.393 1.00 94.81 100 GLU A O 1
ATOM 779 N N . LEU A 1 101 ? -4.834 0.687 -6.370 1.00 95.94 101 LEU A N 1
ATOM 780 C CA . LEU A 1 101 ? -4.435 0.020 -5.128 1.00 95.94 101 LEU A CA 1
ATOM 781 C C . LEU A 1 101 ? -3.723 0.974 -4.154 1.00 95.94 101 LEU A C 1
ATOM 783 O O . LEU A 1 101 ? -3.974 0.925 -2.948 1.00 95.94 101 LEU A O 1
ATOM 787 N N . ILE A 1 102 ? -2.868 1.875 -4.650 1.00 95.50 102 ILE A N 1
ATOM 788 C CA . ILE A 1 102 ? -2.232 2.907 -3.814 1.00 95.50 102 ILE A CA 1
ATOM 789 C C . ILE A 1 102 ? -3.288 3.871 -3.255 1.00 95.50 102 ILE A C 1
ATOM 791 O O . ILE A 1 102 ? -3.275 4.175 -2.061 1.00 95.50 102 ILE A O 1
ATOM 795 N N . GLN A 1 103 ? -4.238 4.318 -4.081 1.00 95.75 103 GLN A N 1
ATOM 796 C CA . GLN A 1 103 ? -5.326 5.199 -3.641 1.00 95.75 103 GLN A CA 1
ATOM 797 C C . GLN A 1 103 ? -6.246 4.526 -2.617 1.00 95.75 103 GLN A C 1
ATOM 799 O O . GLN A 1 103 ? -6.663 5.169 -1.645 1.00 95.75 103 GLN A O 1
ATOM 804 N N . PHE A 1 104 ? -6.532 3.235 -2.801 1.00 95.94 104 PHE A N 1
ATOM 805 C CA . PHE A 1 104 ? -7.249 2.419 -1.827 1.00 95.94 104 PHE A CA 1
ATOM 806 C C . PHE A 1 104 ? -6.520 2.429 -0.478 1.00 95.94 104 PHE A C 1
ATOM 808 O O . PHE A 1 104 ? -7.110 2.809 0.533 1.00 95.94 104 PHE A O 1
ATOM 815 N N . GLN A 1 105 ? -5.216 2.133 -0.467 1.00 95.25 105 GLN A N 1
ATOM 816 C CA . GLN A 1 105 ? -4.400 2.141 0.751 1.00 95.25 105 GLN A CA 1
ATOM 817 C C . GLN A 1 105 ? -4.364 3.517 1.432 1.00 95.25 105 GLN A C 1
ATOM 819 O O . GLN A 1 105 ? -4.531 3.617 2.646 1.00 95.25 105 GLN A O 1
ATOM 824 N N . GLN A 1 106 ? -4.216 4.606 0.675 1.00 95.00 106 GLN A N 1
ATOM 825 C CA . GLN A 1 106 ? -4.248 5.962 1.237 1.00 95.00 106 GLN A CA 1
ATOM 826 C C . GLN A 1 106 ? -5.605 6.302 1.866 1.00 95.00 106 GLN A C 1
ATOM 828 O O . GLN A 1 106 ? -5.673 6.929 2.926 1.00 95.00 106 GLN A O 1
ATOM 833 N N . SER A 1 107 ? -6.698 5.898 1.219 1.00 94.94 107 SER A N 1
ATOM 834 C CA . SER A 1 107 ? -8.057 6.115 1.727 1.00 94.94 107 SER A CA 1
ATOM 835 C C . SER A 1 107 ? -8.307 5.306 2.999 1.00 94.94 107 SER A C 1
ATOM 837 O O . SER A 1 107 ? -8.839 5.837 3.978 1.00 94.94 107 SER A O 1
ATOM 839 N N . LEU A 1 108 ? -7.835 4.060 3.018 1.00 95.00 108 LEU A N 1
ATOM 840 C CA . LEU A 1 108 ? -7.866 3.184 4.181 1.00 95.00 108 LEU A CA 1
ATOM 841 C C . LEU A 1 108 ? -7.104 3.790 5.367 1.00 95.00 108 LEU A C 1
ATOM 843 O O . LEU A 1 108 ? -7.641 3.855 6.471 1.00 95.00 108 LEU A O 1
ATOM 847 N N . MET A 1 109 ? -5.890 4.307 5.150 1.00 93.88 109 MET A N 1
ATOM 848 C CA . MET A 1 109 ? -5.101 4.941 6.214 1.00 93.88 109 MET A CA 1
ATOM 849 C C . MET A 1 109 ? -5.768 6.204 6.777 1.00 93.88 109 MET A C 1
ATOM 851 O O . MET A 1 109 ? -5.749 6.420 7.992 1.00 93.88 109 MET A O 1
ATOM 855 N N . LYS A 1 110 ? -6.416 7.018 5.930 1.00 93.19 110 LYS A N 1
ATOM 856 C CA . LYS A 1 110 ? -7.206 8.180 6.380 1.00 93.19 110 LYS A CA 1
ATOM 857 C C . LYS A 1 110 ? -8.372 7.758 7.276 1.00 93.19 110 LYS A C 1
ATOM 859 O O . LYS A 1 110 ? -8.580 8.361 8.331 1.00 93.19 110 LYS A O 1
ATOM 864 N N . ALA A 1 111 ? -9.113 6.722 6.880 1.00 93.75 111 ALA A N 1
ATOM 865 C CA . ALA A 1 111 ? -10.217 6.183 7.673 1.00 93.75 111 ALA A CA 1
ATOM 866 C C . ALA A 1 111 ? -9.722 5.605 9.010 1.00 93.75 111 ALA A C 1
ATOM 868 O O . ALA A 1 111 ? -10.275 5.921 10.068 1.00 93.75 111 ALA A O 1
ATOM 869 N N . TRP A 1 112 ? -8.629 4.840 8.973 1.00 93.69 112 TRP A N 1
ATOM 870 C CA . TRP A 1 112 ? -7.983 4.281 10.157 1.00 93.69 112 TRP A CA 1
ATOM 871 C C . TRP A 1 112 ? -7.585 5.380 11.147 1.00 93.69 112 TRP A C 1
ATOM 873 O O . TRP A 1 112 ? -7.987 5.331 12.313 1.00 93.69 112 TRP A O 1
ATOM 883 N N . ALA A 1 113 ? -6.879 6.420 10.694 1.00 92.12 113 ALA A N 1
ATOM 884 C CA . ALA A 1 113 ? -6.480 7.538 11.548 1.00 92.12 113 ALA A CA 1
ATOM 885 C C . ALA A 1 113 ? -7.686 8.217 12.229 1.00 92.12 113 ALA A C 1
ATOM 887 O O . ALA A 1 113 ? -7.621 8.576 13.409 1.00 92.12 113 ALA A O 1
ATOM 888 N N . GLY A 1 114 ? -8.811 8.343 11.515 1.00 93.25 114 GLY A N 1
ATOM 889 C CA . GLY A 1 114 ? -10.072 8.832 12.075 1.00 93.25 114 GLY A CA 1
ATOM 890 C C . GLY A 1 114 ? -10.606 7.948 13.208 1.00 93.25 114 GLY A C 1
ATOM 891 O O . GLY A 1 114 ? -10.969 8.453 14.271 1.00 93.25 114 GLY A O 1
ATOM 892 N N . VAL A 1 115 ? -10.598 6.626 13.024 1.00 93.81 115 VAL A N 1
ATOM 893 C CA . VAL A 1 115 ? -11.055 5.661 14.039 1.00 93.81 115 VAL A CA 1
ATOM 894 C C . VAL A 1 115 ? -10.146 5.639 15.269 1.00 93.81 115 VAL A C 1
ATOM 896 O O . VAL A 1 115 ? -10.645 5.596 16.394 1.00 93.81 115 VAL A O 1
ATOM 899 N N . GLU A 1 116 ? -8.828 5.734 15.106 1.00 91.94 116 GLU A N 1
ATOM 900 C CA . GLU A 1 116 ? -7.909 5.828 16.249 1.00 91.94 116 GLU A CA 1
ATOM 901 C C . GLU A 1 116 ? -8.109 7.106 17.060 1.00 91.94 116 GLU A C 1
ATOM 903 O O . GLU A 1 116 ? -8.055 7.061 18.291 1.00 91.94 116 GLU A O 1
ATOM 908 N N . LYS A 1 117 ? -8.385 8.234 16.394 1.00 93.56 117 LYS A N 1
ATOM 909 C CA . LYS A 1 117 ? -8.737 9.480 17.080 1.00 93.56 117 LYS A CA 1
ATOM 910 C C . LYS A 1 117 ? -10.001 9.292 17.922 1.00 93.56 117 LYS A C 1
ATOM 912 O O . LYS A 1 117 ? -9.990 9.604 19.111 1.00 93.56 117 LYS A O 1
ATOM 917 N N . LEU A 1 118 ? -11.052 8.702 17.348 1.00 93.31 118 LEU A N 1
ATOM 918 C CA . LEU A 1 118 ? -12.289 8.390 18.075 1.00 93.31 118 LEU A CA 1
ATOM 919 C C . LEU A 1 118 ? -12.046 7.432 19.250 1.00 93.31 118 LEU A C 1
ATOM 921 O O . LEU A 1 118 ? -12.654 7.580 20.315 1.00 93.31 118 LEU A O 1
ATOM 925 N N . LEU A 1 119 ? -11.151 6.458 19.083 1.00 92.44 119 LEU A N 1
ATOM 926 C CA . LEU A 1 119 ? -10.784 5.510 20.130 1.00 92.44 119 LEU A CA 1
ATOM 927 C C . LEU A 1 119 ? -10.061 6.210 21.288 1.00 92.44 119 LEU A C 1
ATOM 929 O O . LEU A 1 119 ? -10.417 5.994 22.449 1.00 92.44 119 LEU A O 1
ATOM 933 N N . LEU A 1 120 ? -9.094 7.079 20.985 1.00 91.38 120 LEU A N 1
ATOM 934 C CA . LEU A 1 120 ? -8.384 7.885 21.978 1.00 91.38 120 LEU A CA 1
ATOM 935 C C . LEU A 1 120 ? -9.349 8.794 22.748 1.00 91.38 120 LEU A C 1
ATOM 937 O O . LEU A 1 120 ? -9.336 8.811 23.978 1.00 91.38 120 LEU A O 1
ATOM 941 N N . GLU A 1 121 ? -10.233 9.492 22.039 1.00 90.81 121 GLU A N 1
ATOM 942 C CA . GLU A 1 121 ? -11.261 10.335 22.651 1.00 90.81 121 GLU A CA 1
ATOM 943 C C . GLU A 1 121 ? -12.200 9.530 23.564 1.00 90.81 121 GLU A C 1
ATOM 945 O O . GLU A 1 121 ? -12.562 10.001 24.643 1.00 90.81 121 GLU A O 1
ATOM 950 N N . SER A 1 122 ? -12.553 8.298 23.178 1.00 88.81 122 SER A N 1
ATOM 951 C CA . SER A 1 122 ? -13.376 7.395 24.000 1.00 88.81 122 SER A CA 1
ATOM 952 C C . SER A 1 122 ? -12.669 7.012 25.307 1.00 88.81 122 SER A C 1
ATOM 954 O O . SER A 1 122 ? -13.276 7.025 26.382 1.00 88.81 122 SER A O 1
ATOM 956 N N . TYR A 1 123 ? -11.355 6.750 25.272 1.00 88.44 123 TYR A N 1
ATOM 957 C CA . TYR A 1 123 ? -10.580 6.548 26.503 1.00 88.44 123 TYR A CA 1
ATOM 958 C C . TYR A 1 123 ? -10.511 7.806 27.365 1.00 88.44 123 TYR A C 1
ATOM 960 O O . TYR A 1 123 ? -10.724 7.712 28.575 1.00 88.44 123 TYR A O 1
ATOM 968 N N . LEU A 1 124 ? -10.256 8.970 26.762 1.00 87.19 124 LEU A N 1
ATOM 969 C CA . LEU A 1 124 ? -10.167 10.240 27.483 1.00 87.19 124 LEU A CA 1
ATOM 970 C C . LEU A 1 124 ? -11.483 10.570 28.196 1.00 87.19 124 LEU A C 1
ATOM 972 O O . LEU A 1 124 ? -11.478 10.900 29.387 1.00 87.19 124 LEU A O 1
ATOM 976 N N . ARG A 1 125 ? -12.627 10.399 27.519 1.00 83.56 125 ARG A N 1
ATOM 977 C CA . ARG A 1 125 ? -13.960 10.558 28.127 1.00 83.56 125 ARG A CA 1
ATOM 978 C C . ARG A 1 125 ? -14.182 9.577 29.274 1.00 83.56 125 ARG A C 1
ATOM 980 O O . ARG A 1 125 ? -14.715 9.963 30.313 1.00 83.56 125 ARG A O 1
ATOM 987 N N . ARG A 1 126 ? -13.727 8.329 29.129 1.00 81.50 126 ARG A N 1
ATOM 988 C CA . ARG A 1 126 ? -13.802 7.318 30.192 1.00 81.50 126 ARG A CA 1
ATOM 989 C C . ARG A 1 126 ? -12.924 7.654 31.404 1.00 81.50 126 ARG A C 1
ATOM 991 O O . ARG A 1 126 ? -13.292 7.274 32.514 1.00 81.50 126 ARG A O 1
ATOM 998 N N . SER A 1 127 ? -11.783 8.319 31.211 1.00 79.75 127 SER A N 1
ATOM 999 C CA . SER A 1 127 ? -10.879 8.712 32.304 1.00 79.75 127 SER A CA 1
ATOM 1000 C C . SER A 1 127 ? -11.277 10.003 33.021 1.00 79.75 127 SER A C 1
ATOM 1002 O O . SER A 1 127 ? -10.973 10.143 34.200 1.00 79.75 127 SER A O 1
ATOM 1004 N N . THR A 1 128 ? -11.935 10.934 32.324 1.00 77.19 128 THR A N 1
ATOM 1005 C CA . THR A 1 128 ? -12.253 12.282 32.836 1.00 77.19 128 THR A CA 1
ATOM 1006 C C . THR A 1 128 ? -13.644 12.397 33.455 1.00 77.19 128 THR A C 1
ATOM 1008 O O . THR A 1 128 ? -13.869 13.280 34.278 1.00 77.19 128 THR A O 1
ATOM 1011 N N . ARG A 1 129 ? -14.590 11.525 33.085 1.00 70.56 129 ARG A N 1
ATOM 1012 C CA . ARG A 1 129 ? -15.939 11.527 33.666 1.00 70.56 129 ARG A CA 1
ATOM 1013 C C . ARG A 1 129 ? -15.983 10.798 35.004 1.00 70.56 129 ARG A C 1
ATOM 1015 O O . ARG A 1 129 ? -15.261 9.822 35.222 1.00 70.56 129 ARG A O 1
ATOM 1022 N N . ASP A 1 130 ? -16.907 11.240 35.857 1.00 64.56 130 ASP A N 1
ATOM 1023 C CA . ASP A 1 130 ? -17.275 10.527 37.075 1.00 64.56 130 ASP A CA 1
ATOM 1024 C C . ASP A 1 130 ? -17.536 9.050 36.771 1.00 64.56 130 ASP A C 1
ATOM 1026 O O . ASP A 1 130 ? -18.031 8.687 35.697 1.00 64.56 130 ASP A O 1
ATOM 1030 N N . ARG A 1 131 ? -17.216 8.167 37.724 1.00 67.62 131 ARG A N 1
ATOM 1031 C CA . ARG A 1 131 ? -17.353 6.704 37.577 1.00 67.62 131 ARG A CA 1
ATOM 1032 C C . ARG A 1 131 ? -18.818 6.239 37.536 1.00 67.62 131 ARG A C 1
ATOM 1034 O O . ARG A 1 131 ? -19.124 5.122 37.951 1.00 67.62 131 ARG A O 1
ATOM 1041 N N . THR A 1 132 ? -19.725 7.064 37.026 1.00 67.00 132 THR A N 1
ATOM 1042 C CA . THR A 1 132 ? -21.131 6.751 36.837 1.00 67.00 132 THR A CA 1
ATOM 1043 C C . THR A 1 132 ? -21.254 5.509 35.940 1.00 67.00 132 THR A C 1
ATOM 1045 O O . THR A 1 132 ? -20.686 5.472 34.840 1.00 67.00 132 THR A O 1
ATOM 1048 N N . PRO A 1 133 ? -22.000 4.473 36.361 1.00 69.00 133 PRO A N 1
ATOM 1049 C CA . PRO A 1 133 ? -22.100 3.207 35.629 1.00 69.00 133 PRO A CA 1
ATOM 1050 C C . PRO A 1 133 ? -22.615 3.354 34.191 1.00 69.00 133 PRO A C 1
ATOM 1052 O O . PRO A 1 133 ? -22.280 2.546 33.328 1.00 69.00 133 PRO A O 1
ATOM 1055 N N . LEU A 1 134 ? -23.415 4.391 33.925 1.00 72.75 134 LEU A N 1
ATOM 1056 C CA . LEU A 1 134 ? -24.072 4.623 32.639 1.00 72.75 134 LEU A CA 1
ATOM 1057 C C . LEU A 1 134 ? -23.072 4.976 31.524 1.00 72.75 134 LEU A C 1
ATOM 1059 O O . LEU A 1 134 ? -23.138 4.399 30.443 1.00 72.75 134 LEU A O 1
ATOM 1063 N N . TYR A 1 135 ? -22.068 5.811 31.810 1.00 68.94 135 TYR A N 1
ATOM 1064 C CA . TYR A 1 135 ? -21.010 6.131 30.843 1.00 68.94 135 TYR A CA 1
ATOM 1065 C C . TYR A 1 135 ? -20.140 4.915 30.520 1.00 68.94 135 TYR A C 1
ATOM 1067 O O . TYR A 1 135 ? -19.789 4.691 29.365 1.00 68.94 135 TYR A O 1
ATOM 1075 N N . ARG A 1 136 ? -19.854 4.061 31.514 1.00 71.38 136 ARG A N 1
ATOM 1076 C CA . ARG A 1 136 ? -19.115 2.807 31.283 1.00 71.38 136 ARG A CA 1
ATOM 1077 C C . ARG A 1 136 ? -19.884 1.824 30.398 1.00 71.38 136 ARG A C 1
ATOM 1079 O O . ARG A 1 136 ? -19.239 1.104 29.633 1.00 71.38 136 ARG A O 1
ATOM 1086 N N . LYS A 1 137 ? -21.221 1.803 30.484 1.00 79.69 137 LYS A N 1
ATOM 1087 C CA . LYS A 1 137 ? -22.091 0.971 29.634 1.00 79.69 137 LYS A CA 1
ATOM 1088 C C . LYS A 1 137 ? -22.097 1.409 28.165 1.00 79.69 137 LYS A C 1
ATOM 1090 O O . LYS A 1 137 ? -22.331 0.558 27.320 1.00 79.69 137 LYS A O 1
ATOM 1095 N N . ILE A 1 138 ? -21.806 2.677 27.865 1.00 81.19 138 ILE A N 1
ATOM 1096 C CA . ILE A 1 138 ? -21.749 3.209 26.490 1.00 81.19 138 ILE A CA 1
ATOM 1097 C C . ILE A 1 138 ? -20.321 3.148 25.927 1.00 81.19 138 ILE A C 1
ATOM 1099 O O . ILE A 1 138 ? -20.095 2.604 24.849 1.00 81.19 138 ILE A O 1
ATOM 1103 N N . GLU A 1 139 ? -19.335 3.638 26.683 1.00 84.94 139 GLU A N 1
ATOM 1104 C CA . GLU A 1 139 ? -17.949 3.752 26.204 1.00 84.94 139 GLU A CA 1
ATOM 1105 C C . GLU A 1 139 ? -17.280 2.377 26.030 1.00 84.94 139 GLU A C 1
ATOM 1107 O O . GLU A 1 139 ? -16.458 2.194 25.139 1.00 84.94 139 GLU A O 1
ATOM 1112 N N . THR A 1 140 ? -17.621 1.369 26.847 1.00 86.38 140 THR A N 1
ATOM 1113 C CA . THR A 1 140 ? -16.979 0.042 26.739 1.00 86.38 140 THR A CA 1
ATOM 1114 C C . THR A 1 140 ? -17.339 -0.685 25.433 1.00 86.38 140 THR A C 1
ATOM 1116 O O . THR A 1 140 ? -16.413 -1.151 24.763 1.00 86.38 140 THR A O 1
ATOM 1119 N N . PRO A 1 141 ? -18.625 -0.786 25.027 1.00 89.81 141 PRO A N 1
ATOM 1120 C CA . PRO A 1 141 ? -18.984 -1.303 23.705 1.00 89.81 141 PRO A CA 1
ATOM 1121 C C . PRO A 1 141 ? -18.383 -0.492 22.556 1.00 89.81 141 PRO A C 1
ATOM 1123 O O . PRO A 1 141 ? -17.866 -1.088 21.616 1.00 89.81 141 PRO A O 1
ATOM 1126 N N . GLN A 1 142 ? -18.380 0.842 22.651 1.00 89.50 142 GLN A N 1
ATOM 1127 C CA . GLN A 1 142 ? -17.805 1.708 21.619 1.00 89.50 142 GLN A CA 1
ATOM 1128 C C . GLN A 1 142 ? -16.304 1.453 21.437 1.00 89.50 142 GLN A C 1
ATOM 1130 O O . GLN A 1 142 ? -15.851 1.220 20.322 1.00 89.50 142 GLN A O 1
ATOM 1135 N N . ILE A 1 143 ? -15.536 1.401 22.530 1.00 91.19 143 ILE A N 1
ATOM 1136 C CA . ILE A 1 143 ? -14.108 1.054 22.500 1.00 91.19 143 ILE A CA 1
ATOM 1137 C C . ILE A 1 143 ? -13.893 -0.330 21.878 1.00 91.19 143 ILE A C 1
ATOM 1139 O O . ILE A 1 143 ? -12.952 -0.513 21.109 1.00 91.19 143 ILE A O 1
ATOM 1143 N N . ARG A 1 144 ? -14.745 -1.313 22.200 1.00 90.69 144 ARG A N 1
ATOM 1144 C CA . ARG A 1 144 ? -14.652 -2.659 21.617 1.00 90.69 144 ARG A CA 1
ATOM 1145 C C . ARG A 1 144 ? -14.874 -2.627 20.102 1.00 90.69 144 ARG A C 1
ATOM 1147 O O . ARG A 1 144 ? -14.073 -3.211 19.385 1.00 90.69 144 ARG A O 1
ATOM 1154 N N . LEU A 1 145 ? -15.902 -1.920 19.636 1.00 91.19 145 LEU A N 1
ATOM 1155 C CA . LEU A 1 145 ? -16.216 -1.783 18.213 1.00 91.19 145 LEU A CA 1
ATOM 1156 C C . LEU A 1 145 ? -15.104 -1.052 17.449 1.00 91.19 145 LEU A C 1
ATOM 1158 O O . LEU A 1 145 ? -14.663 -1.525 16.411 1.00 91.19 145 LEU A O 1
ATOM 1162 N N . LEU A 1 146 ? -14.584 0.049 17.994 1.00 92.81 146 LEU A N 1
ATOM 1163 C CA . LEU A 1 146 ? -13.483 0.795 17.375 1.00 92.81 146 LEU A CA 1
ATOM 1164 C C . LEU A 1 146 ? -12.194 -0.037 17.292 1.00 92.81 146 LEU A C 1
ATOM 1166 O O . LEU A 1 146 ? -11.477 0.039 16.300 1.00 92.81 146 LEU A O 1
ATOM 1170 N N . ARG A 1 147 ? -11.902 -0.862 18.308 1.00 89.94 147 ARG A N 1
ATOM 1171 C CA . ARG A 1 147 ? -10.781 -1.813 18.248 1.00 89.94 147 ARG A CA 1
ATOM 1172 C C . ARG A 1 147 ? -10.985 -2.873 17.169 1.00 89.94 147 ARG A C 1
ATOM 1174 O O . ARG A 1 147 ? -10.002 -3.242 16.540 1.00 89.94 147 ARG A O 1
ATOM 1181 N N . GLN A 1 148 ? -12.215 -3.347 16.966 1.00 89.38 148 GLN A N 1
ATOM 1182 C CA . GLN A 1 148 ? -12.510 -4.296 15.893 1.00 89.38 148 GLN A CA 1
ATOM 1183 C C . GLN A 1 148 ? -12.266 -3.668 14.523 1.00 89.38 148 GLN A C 1
ATOM 1185 O O . GLN A 1 148 ? -11.525 -4.231 13.731 1.00 89.38 148 GLN A O 1
ATOM 1190 N N . LEU A 1 149 ? -12.771 -2.452 14.299 1.00 90.75 149 LEU A N 1
ATOM 1191 C CA . LEU A 1 149 ? -12.555 -1.727 13.044 1.00 90.75 149 LEU A CA 1
ATOM 1192 C C . LEU A 1 149 ? -11.067 -1.527 12.724 1.00 90.75 149 LEU A C 1
ATOM 1194 O O . LEU A 1 149 ? -10.672 -1.622 11.571 1.00 90.75 149 LEU A O 1
ATOM 1198 N N . ILE A 1 150 ? -10.222 -1.288 13.734 1.00 90.38 150 ILE A N 1
ATOM 1199 C CA . ILE A 1 150 ? -8.764 -1.216 13.538 1.00 90.38 150 ILE A CA 1
ATOM 1200 C C . ILE A 1 150 ? -8.198 -2.548 13.025 1.00 90.38 150 ILE A C 1
ATOM 1202 O O . ILE A 1 150 ? -7.310 -2.536 12.175 1.00 90.38 150 ILE A O 1
ATOM 1206 N N . LYS A 1 151 ? -8.693 -3.689 13.520 1.00 89.44 151 LYS A N 1
ATOM 1207 C CA . LYS A 1 151 ? -8.281 -5.005 13.013 1.00 89.44 151 LYS A CA 1
ATOM 1208 C C . LYS A 1 151 ? -8.760 -5.224 11.582 1.00 89.44 151 LYS A C 1
ATOM 1210 O O . LYS A 1 151 ? -7.981 -5.694 10.762 1.00 89.44 151 LYS A O 1
ATOM 1215 N N . ASP A 1 152 ? -9.997 -4.839 11.280 1.00 91.19 152 ASP A N 1
ATOM 1216 C CA . ASP A 1 152 ? -10.553 -4.955 9.931 1.00 91.19 152 ASP A CA 1
ATOM 1217 C C . ASP A 1 152 ? -9.740 -4.098 8.942 1.00 91.19 152 ASP A C 1
ATOM 1219 O O . ASP A 1 152 ? -9.337 -4.574 7.884 1.00 91.19 152 ASP A O 1
ATOM 1223 N N . PHE A 1 153 ? -9.363 -2.872 9.325 1.00 92.94 153 PHE A N 1
ATOM 1224 C CA . PHE A 1 153 ? -8.467 -2.041 8.517 1.00 92.94 153 PHE A CA 1
ATOM 1225 C C . PHE A 1 153 ? -7.066 -2.628 8.360 1.00 92.94 153 PHE A C 1
ATOM 1227 O O . PHE A 1 153 ? -6.480 -2.519 7.286 1.00 92.94 153 PHE A O 1
ATOM 1234 N N . ALA A 1 154 ? -6.515 -3.267 9.393 1.00 92.06 154 ALA A N 1
ATOM 1235 C CA . ALA A 1 154 ? -5.253 -3.985 9.256 1.00 92.06 154 ALA A CA 1
ATOM 1236 C C . ALA A 1 154 ? -5.362 -5.133 8.242 1.00 92.06 154 ALA A C 1
ATOM 1238 O O . ALA A 1 154 ? -4.413 -5.395 7.505 1.00 92.06 154 ALA A O 1
ATOM 1239 N N . ALA A 1 155 ? -6.518 -5.793 8.169 1.00 92.12 155 ALA A N 1
ATOM 1240 C CA . ALA A 1 155 ? -6.759 -6.897 7.244 1.00 92.12 155 ALA A CA 1
ATOM 1241 C C . ALA A 1 155 ? -6.846 -6.409 5.807 1.00 92.12 155 ALA A C 1
ATOM 1243 O O . ALA A 1 155 ? -6.192 -6.973 4.932 1.00 92.12 155 ALA A O 1
ATOM 1244 N N . GLU A 1 156 ? -7.554 -5.305 5.592 1.00 94.06 156 GLU A N 1
ATOM 1245 C CA . GLU A 1 156 ? -7.606 -4.618 4.303 1.00 94.06 156 GLU A CA 1
ATOM 1246 C C . GLU A 1 156 ? -6.220 -4.121 3.871 1.00 94.06 156 GLU A C 1
ATOM 1248 O O . GLU A 1 156 ? -5.817 -4.296 2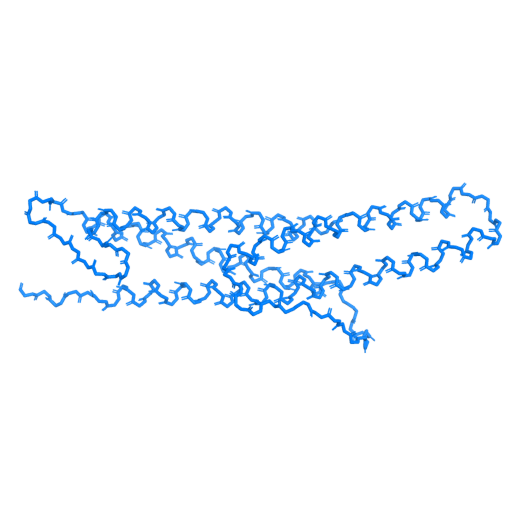.721 1.00 94.06 156 GLU A O 1
ATOM 1253 N N . ALA A 1 157 ? -5.436 -3.566 4.802 1.00 94.19 157 ALA A N 1
ATOM 1254 C CA . ALA A 1 157 ? -4.086 -3.091 4.516 1.00 94.19 157 ALA A CA 1
ATOM 1255 C C . ALA A 1 157 ? -3.163 -4.251 4.118 1.00 94.19 157 ALA A C 1
ATOM 1257 O O . ALA A 1 157 ? -2.407 -4.130 3.154 1.00 94.19 157 ALA A O 1
ATOM 1258 N N . LEU A 1 158 ? -3.262 -5.384 4.820 1.00 93.56 158 LEU A N 1
ATOM 1259 C CA . LEU A 1 158 ? -2.530 -6.605 4.504 1.00 93.56 158 LEU A CA 1
ATOM 1260 C C . LEU A 1 158 ? -2.950 -7.166 3.139 1.00 93.56 158 LEU A C 1
ATOM 1262 O O . LEU A 1 158 ? -2.087 -7.429 2.305 1.00 93.56 158 LEU A O 1
ATOM 1266 N N . HIS A 1 159 ? -4.254 -7.294 2.883 1.00 93.31 159 HIS A N 1
ATOM 1267 C CA . HIS A 1 159 ? -4.791 -7.792 1.617 1.00 93.31 159 HIS A CA 1
ATOM 1268 C C . HIS A 1 159 ? -4.361 -6.925 0.426 1.00 93.31 159 HIS A C 1
ATOM 1270 O O . HIS A 1 159 ? -3.768 -7.430 -0.530 1.00 93.31 159 HIS A O 1
ATOM 1276 N N . GLY A 1 160 ? -4.572 -5.610 0.511 1.00 93.81 160 GLY A N 1
ATOM 1277 C CA . GLY A 1 160 ? -4.131 -4.679 -0.522 1.00 93.81 160 GLY A CA 1
ATOM 1278 C C . GLY A 1 160 ? -2.605 -4.619 -0.653 1.00 93.81 160 GLY A C 1
ATOM 1279 O O . GLY A 1 160 ? -2.102 -4.410 -1.751 1.00 93.81 160 GLY A O 1
ATOM 1280 N N . GLY A 1 161 ? -1.856 -4.839 0.433 1.00 94.62 161 GLY A N 1
ATOM 1281 C CA . GLY A 1 161 ? -0.395 -4.924 0.419 1.00 94.62 161 GLY A CA 1
ATOM 1282 C C . GLY A 1 161 ? 0.108 -6.091 -0.431 1.00 94.62 161 GLY A C 1
ATOM 1283 O O . GLY A 1 161 ? 0.959 -5.898 -1.294 1.00 94.62 161 GLY A O 1
ATOM 1284 N N . TRP A 1 162 ? -0.484 -7.278 -0.276 1.00 95.44 162 TRP A N 1
ATOM 1285 C CA . TRP A 1 162 ? -0.172 -8.434 -1.127 1.00 95.44 162 TRP A CA 1
ATOM 1286 C C . TRP A 1 162 ? -0.484 -8.185 -2.605 1.00 95.44 162 TRP A C 1
ATOM 1288 O O . TRP A 1 162 ? 0.296 -8.569 -3.476 1.00 95.44 162 TRP A O 1
ATOM 1298 N N . LYS A 1 163 ? -1.594 -7.503 -2.904 1.00 95.38 163 LYS A N 1
ATOM 1299 C CA . LYS A 1 163 ? -1.941 -7.125 -4.283 1.00 95.38 163 LYS A CA 1
ATOM 1300 C C . LYS A 1 163 ? -0.945 -6.123 -4.872 1.00 95.38 163 LYS A C 1
ATOM 1302 O O . LYS A 1 163 ? -0.556 -6.272 -6.028 1.00 95.38 163 LYS A O 1
ATOM 1307 N N . LEU A 1 164 ? -0.494 -5.144 -4.081 1.00 95.38 164 LEU A N 1
ATOM 1308 C CA . LEU A 1 164 ? 0.547 -4.196 -4.490 1.00 95.38 164 LEU A CA 1
ATOM 1309 C C . LEU A 1 164 ? 1.858 -4.903 -4.838 1.00 95.38 164 LEU A C 1
ATOM 1311 O O . LEU A 1 164 ? 2.439 -4.593 -5.874 1.00 95.38 164 LEU A O 1
ATOM 1315 N N . ILE A 1 165 ? 2.295 -5.863 -4.015 1.00 96.06 165 ILE A N 1
ATOM 1316 C CA . ILE A 1 165 ? 3.498 -6.666 -4.287 1.00 96.06 165 ILE A CA 1
ATOM 1317 C C . ILE A 1 165 ? 3.375 -7.342 -5.654 1.00 96.06 165 ILE A C 1
ATOM 1319 O O . ILE A 1 165 ? 4.220 -7.110 -6.514 1.00 96.06 165 ILE A O 1
ATOM 1323 N N . GLY A 1 166 ? 2.280 -8.069 -5.899 1.00 94.25 166 GLY A N 1
ATOM 1324 C C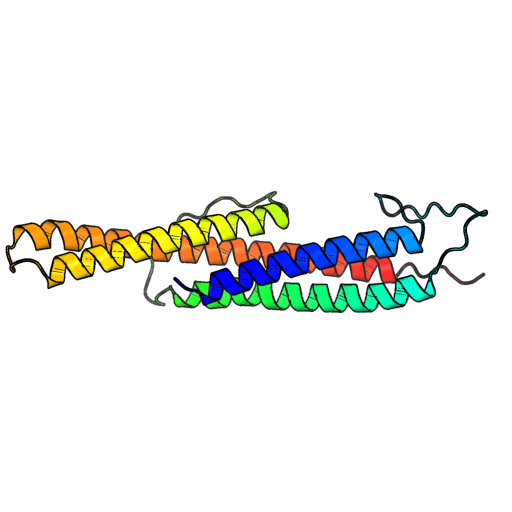A . GLY A 1 166 ? 2.078 -8.768 -7.172 1.00 94.25 166 GLY A CA 1
ATOM 1325 C C . GLY A 1 166 ? 2.069 -7.839 -8.395 1.00 94.25 166 GLY A C 1
ATOM 1326 O O . GLY A 1 166 ? 2.612 -8.191 -9.438 1.00 94.25 166 GLY A O 1
ATOM 1327 N N . GLN A 1 167 ? 1.507 -6.631 -8.277 1.00 93.75 167 GLN A N 1
ATOM 1328 C CA . GLN A 1 167 ? 1.530 -5.635 -9.359 1.00 93.75 167 GLN A CA 1
ATOM 1329 C C . GLN A 1 167 ? 2.941 -5.084 -9.616 1.00 93.75 167 GLN A C 1
ATOM 1331 O O . GLN A 1 167 ? 3.337 -4.920 -10.769 1.00 93.75 167 GLN A O 1
ATOM 1336 N N . VAL A 1 168 ? 3.719 -4.812 -8.564 1.00 93.19 168 VAL A N 1
ATOM 1337 C CA . VAL A 1 168 ? 5.103 -4.334 -8.711 1.00 93.19 168 VAL A CA 1
ATOM 1338 C C . VAL A 1 168 ? 6.006 -5.432 -9.282 1.00 93.19 168 VAL A C 1
ATOM 1340 O O . VAL A 1 168 ? 6.804 -5.152 -10.174 1.00 93.19 168 VAL A O 1
ATOM 1343 N N . GLU A 1 169 ? 5.848 -6.680 -8.837 1.00 93.19 169 GLU A N 1
ATOM 1344 C CA . GLU A 1 169 ? 6.560 -7.839 -9.390 1.00 93.19 169 GLU A CA 1
ATOM 1345 C C . GLU A 1 169 ? 6.236 -8.047 -10.873 1.00 93.19 169 GLU A C 1
ATOM 1347 O O . GLU A 1 169 ? 7.147 -8.247 -11.677 1.00 93.19 169 GLU A O 1
ATOM 1352 N N . ALA A 1 170 ? 4.962 -7.930 -11.263 1.00 90.31 170 ALA A N 1
ATOM 1353 C CA . ALA A 1 170 ? 4.558 -8.011 -12.663 1.00 90.31 170 ALA A CA 1
ATOM 1354 C C . ALA A 1 170 ? 5.233 -6.925 -13.522 1.00 90.31 170 ALA A C 1
ATOM 1356 O O . ALA A 1 170 ? 5.751 -7.233 -14.597 1.00 90.31 170 ALA A O 1
ATOM 1357 N N . LEU A 1 171 ? 5.303 -5.679 -13.030 1.00 86.56 171 LEU A N 1
ATOM 1358 C CA . LEU A 1 171 ? 6.046 -4.605 -13.703 1.00 86.56 171 LEU A CA 1
ATOM 1359 C C . LEU A 1 171 ? 7.548 -4.908 -13.813 1.00 86.56 171 LEU A C 1
ATOM 1361 O O . LEU A 1 171 ? 8.165 -4.601 -14.832 1.00 86.56 171 LEU A O 1
ATOM 1365 N N . LEU A 1 172 ? 8.149 -5.490 -12.775 1.00 86.06 172 LEU A N 1
ATOM 1366 C CA . LEU A 1 172 ? 9.571 -5.836 -12.763 1.00 86.06 172 LEU A CA 1
ATOM 1367 C C . LEU A 1 172 ? 9.891 -6.912 -13.811 1.00 86.06 172 LEU A C 1
ATOM 1369 O O . LEU A 1 172 ? 10.889 -6.798 -14.531 1.00 86.06 172 LEU A O 1
ATOM 1373 N N . VAL A 1 173 ? 9.019 -7.915 -13.948 1.00 85.25 173 VAL A N 1
ATOM 1374 C CA . VAL A 1 173 ? 9.113 -8.944 -14.994 1.00 85.25 173 VAL A CA 1
ATOM 1375 C C . VAL A 1 173 ? 8.945 -8.332 -16.386 1.00 85.25 173 VAL A C 1
ATOM 1377 O O . VAL A 1 173 ? 9.747 -8.632 -17.269 1.00 85.25 173 VAL A O 1
ATOM 1380 N N . GLU A 1 174 ? 7.965 -7.443 -16.583 1.00 81.44 174 GLU A N 1
ATOM 1381 C CA . GLU A 1 174 ? 7.750 -6.743 -17.860 1.00 81.44 174 GLU A CA 1
ATOM 1382 C C . GLU A 1 174 ? 9.028 -6.014 -18.307 1.00 81.44 174 GLU A C 1
ATOM 1384 O O . GLU A 1 174 ? 9.509 -6.226 -19.421 1.00 81.44 174 GLU A O 1
ATOM 1389 N N . VAL A 1 175 ? 9.634 -5.224 -17.415 1.00 75.00 175 VAL A N 1
ATOM 1390 C CA . VAL A 1 175 ? 10.860 -4.465 -17.712 1.00 75.00 175 VAL A CA 1
ATOM 1391 C C . VAL A 1 175 ? 12.049 -5.388 -17.978 1.00 75.00 175 VAL A C 1
ATOM 1393 O O . VAL A 1 175 ? 12.746 -5.199 -18.971 1.00 75.00 175 VAL A O 1
ATOM 1396 N N . SER A 1 176 ? 12.232 -6.432 -17.168 1.00 68.50 176 SER A N 1
ATOM 1397 C CA . SER A 1 176 ? 13.330 -7.395 -17.353 1.00 68.50 176 SER A CA 1
ATOM 1398 C C . SER A 1 176 ? 13.193 -8.202 -18.653 1.00 68.50 176 SER A C 1
ATOM 1400 O O . SER A 1 176 ? 14.187 -8.592 -19.257 1.00 68.50 176 SER A O 1
ATOM 1402 N N . SER A 1 177 ? 11.962 -8.458 -19.109 1.00 59.81 177 SER A N 1
ATOM 1403 C CA . SER A 1 177 ? 11.704 -9.159 -20.373 1.00 59.81 177 SER A CA 1
ATOM 1404 C C . SER A 1 177 ? 11.936 -8.278 -21.604 1.00 59.81 177 SER A C 1
ATOM 1406 O O . SER A 1 177 ? 12.398 -8.774 -22.630 1.00 59.81 177 SER A O 1
ATOM 1408 N N . ALA A 1 178 ? 11.688 -6.968 -21.498 1.00 58.44 178 ALA A N 1
ATOM 1409 C CA . ALA A 1 178 ? 11.988 -6.007 -22.557 1.00 58.44 178 ALA A CA 1
ATOM 1410 C C . ALA A 1 178 ? 13.504 -5.830 -22.772 1.00 58.44 178 ALA A C 1
ATOM 1412 O O . ALA A 1 178 ? 13.934 -5.573 -23.894 1.00 58.44 178 ALA A O 1
ATOM 1413 N N . GLU A 1 179 ? 14.314 -6.025 -21.726 1.00 51.03 179 GLU A N 1
ATOM 1414 C CA . GLU A 1 179 ? 15.785 -6.013 -21.791 1.00 51.03 179 GLU A CA 1
ATOM 1415 C C . GLU A 1 179 ? 16.371 -7.213 -22.571 1.00 51.03 179 GLU A C 1
ATOM 1417 O O . GLU A 1 179 ? 17.488 -7.120 -23.067 1.00 51.03 179 GLU A O 1
ATOM 1422 N N . LEU A 1 180 ? 15.631 -8.323 -22.731 1.00 39.53 180 LEU A N 1
ATOM 1423 C CA . LEU A 1 180 ? 16.099 -9.538 -23.426 1.00 39.53 180 LEU A CA 1
ATOM 1424 C C . LEU A 1 180 ? 15.931 -9.501 -24.956 1.00 39.53 180 LEU A C 1
ATOM 1426 O O . LEU A 1 180 ? 16.473 -10.365 -25.644 1.00 39.53 180 LEU A O 1
ATOM 1430 N N . PHE A 1 181 ? 15.225 -8.509 -25.507 1.00 41.56 181 PHE A N 1
ATOM 1431 C CA . PHE A 1 181 ? 15.159 -8.273 -26.955 1.00 41.56 181 PHE A CA 1
ATOM 1432 C C . PHE A 1 181 ? 16.311 -7.369 -27.412 1.00 41.56 181 PHE A C 1
ATOM 1434 O O . PHE A 1 181 ? 16.112 -6.368 -28.102 1.00 41.56 181 PHE A O 1
ATOM 1441 N N . GLU A 1 182 ? 17.539 -7.713 -27.023 1.00 42.72 182 GLU A N 1
ATOM 1442 C CA . GLU A 1 182 ? 18.718 -7.177 -27.694 1.00 42.72 182 GLU A CA 1
ATOM 1443 C C . GLU A 1 182 ? 18.708 -7.689 -29.140 1.00 42.72 182 GLU A C 1
ATOM 1445 O O . GLU A 1 182 ? 18.737 -8.892 -29.404 1.00 42.72 182 GLU A O 1
ATOM 1450 N N . PHE A 1 183 ? 18.594 -6.753 -30.083 1.00 42.03 183 PHE A N 1
ATOM 1451 C CA . PHE A 1 183 ? 18.674 -7.010 -31.514 1.00 42.03 183 PHE A CA 1
ATOM 1452 C C . PHE A 1 183 ? 19.923 -7.850 -31.821 1.00 42.03 183 PHE A C 1
ATOM 1454 O O . PHE A 1 183 ? 21.011 -7.459 -31.387 1.00 42.03 183 PHE A O 1
ATOM 1461 N N . PRO A 1 184 ? 19.823 -8.961 -32.581 1.00 36.53 184 PRO A N 1
ATOM 1462 C CA . PRO A 1 184 ? 21.016 -9.588 -33.121 1.00 36.53 184 PRO A CA 1
ATOM 1463 C C . PRO A 1 184 ? 21.717 -8.540 -33.983 1.00 36.53 184 PRO A C 1
ATOM 1465 O O . PRO A 1 184 ? 21.163 -8.054 -34.969 1.00 36.53 184 PRO A O 1
ATOM 1468 N N . SER A 1 185 ? 22.911 -8.152 -33.555 1.00 37.69 185 SER A N 1
ATOM 1469 C CA . SER A 1 185 ? 23.817 -7.291 -34.296 1.00 37.69 185 SER A CA 1
ATOM 1470 C C . SER A 1 185 ? 24.154 -7.968 -35.624 1.00 37.69 185 SER A C 1
ATOM 1472 O O . SER A 1 185 ? 24.915 -8.933 -35.666 1.00 37.69 185 SER A O 1
ATOM 1474 N N . SER A 1 186 ? 23.533 -7.483 -36.698 1.00 36.38 186 SER A N 1
ATOM 1475 C CA . SER A 1 186 ? 23.918 -7.750 -38.087 1.00 36.38 186 SER A CA 1
ATOM 1476 C C . SER A 1 186 ? 24.898 -6.700 -38.580 1.00 36.38 186 SER A C 1
ATOM 1478 O O . SER A 1 186 ? 24.582 -5.506 -38.368 1.00 36.38 186 SER A O 1
#

Organism: Coprinopsis cinerea (strain Okayama-7 / 130 / ATCC MYA-4618 / FGSC 9003) (NCBI:txid240176)

Secondary structure (DSSP, 8-state):
--HHHHHHHHHHHHHHHHHHHHHHHHHHHHTBPTTS-B---TTS---HHHHHHHHHHHHHHHHHHHHHHHHHHHHHHTT--TT--PPPP----TT--HHHHHHHHHHHHHHHHHHHHHHHHHHHHHHHS---HHHHHHHHHHHHHHHHHHHHHHHHHHHHHHHHHHHHHHHHHHHHHHTT------

Foldseek 3Di:
DCVVQLVLLVLLVVLVVVLVVLVVVLCVQQCADPPRDRDDDPVDDHDNVVSVVSLVVSLVSLVVSLVSLVVQLVVLVVLDDPPDPDDADEDDCPPDALVRLSVQSNVLVVVLVVLVVVLVVLVVCCVPDDPPVVSVVVSVVSNVVSSVSSNNSSVRRNVSSVVNNVNSVVVSVVSVVSVVPPDDDD

pLDDT: mean 82.66, std 14.45, range [36.38, 96.06]